Protein AF-0000000075738476 (afdb_homodimer)

Foldseek 3Di:
DLVLVLVVCLVQRLVPDDLVNSCVSVVHDSVVSCVVQNDSLSSLLVSLQVLLVVLVVCVVVVHDPVVNLVSVLSNLSNVVRCVVVPHPNCVSHPDRPVLVVVLVVLVVQDPDSVLQNVLSVVLVVLVSCCSVCVVVVCVVVVVVPPDPVRVVVVSVVVSVVSSHPPPPD/DLVLVLVVCLVQRLVPDDLVNSCVSVVHDSVVSCVVQNDSLSSLLVSLQVLLVVLVVCVVVVHDPVVNLVSVLSNLSNVVRCVVVPRPNCVSHDDRPVLVVVLVVLVVQDPDSVLQNVLSVVLVVLVSCCSVCVVVVCVVVVVVPPDPVVVVVVSVVVSVVSSHPPPPD

InterPro domains:
  IPR001647 DNA-binding HTH domain, TetR-type [PF00440] (2-47)
  IPR001647 DNA-binding HTH domain, TetR-type [PR00455] (1-14)
  IPR001647 DNA-binding HTH domain, TetR-type [PR00455] (22-45)
  IPR001647 DNA-binding HTH domain, TetR-type [PS50977] (1-55)
  IPR009057 Homedomain-like superfamily [SSF46689] (2-63)
  IPR023772 DNA-binding HTH domain, TetR-type, conserved site [PS01081] (13-44)
  IPR050109 HTH-type, TetR-like transcriptional regulator [PTHR30055] (2-164)

Secondary structure (DSSP, 8-state):
-HHHHHHHHHHH-STT--HHHHHHHHTS-HHHHHHHH-SHHHHHHHHHHHHHHHHHHHHHTT--HHHHHHHHHHHHHHHHHHHHTT--HHHH----HHHHHHHHHHHTT-S-HHHHHHHHHHHHHHHHHHHHHHHHHHHHHT-TTS-HHHHHHHHHHHHHHHHS--TT-/-HHHHHHHHHHH-STT--HHHHHHHHTS-HHHHHHHH-SHHHHHHHHHHHHHHHHHHHHHHT--HHHHHHHHHHHHHHHHHHHHTT--HHHH----HHHHHHHHHHHTT-S-HHHHHHHHHHHHHHHHHHHHHHHHHHHHHT-TTS-HHHHHHHHHHHHHHHHS--TT-

Solvent-accessible surface area (backbone atoms only — not comparable to full-atom values): 17713 Å² total; per-residue (Å²): 91,57,67,44,39,44,52,45,22,38,66,64,12,53,84,75,50,50,68,59,57,35,17,62,70,48,72,47,58,49,68,57,53,40,72,72,41,47,55,72,66,48,39,51,17,52,33,50,39,47,47,37,50,51,48,37,50,40,63,74,66,65,52,55,66,70,60,48,50,52,50,51,50,46,48,48,36,31,53,49,32,35,47,69,64,66,48,66,54,43,77,44,34,86,63,39,63,52,50,49,54,51,46,60,63,41,38,76,68,35,96,42,69,69,58,29,33,48,21,50,37,49,34,51,19,27,50,50,15,41,70,70,40,39,62,47,43,25,50,51,47,70,42,72,82,58,51,67,68,58,51,53,47,52,50,52,52,50,37,53,55,47,53,40,64,72,70,83,114,93,57,66,44,40,43,53,46,23,38,68,63,12,54,85,75,49,50,66,60,57,35,17,61,71,48,72,48,58,49,65,55,52,40,70,72,40,49,54,72,66,48,40,52,16,50,32,49,37,48,46,36,50,51,48,37,51,39,63,73,67,65,53,57,68,70,60,49,50,50,51,50,50,46,47,50,36,32,52,51,32,34,46,68,64,67,47,64,53,45,76,44,32,87,62,40,63,53,50,49,53,51,46,60,64,43,38,77,67,34,96,41,70,70,59,26,33,48,21,49,37,50,34,50,18,28,51,50,14,40,69,69,40,38,61,47,44,25,50,52,47,70,42,72,82,57,52,68,69,57,52,51,48,51,50,51,50,49,35,52,55,48,54,41,64,72,70,81,115

Nearest PDB structures (foldseek):
  3dew-assembly1_A-2  TM=5.325E-01  e=8.059E-04  Geobacter sulfurreducens
  4xk4-assembly2_D  TM=6.071E-01  e=5.630E-03  Escherichia coli K-12
  4x1e-assembly1_B  TM=5.718E-01  e=6.204E-03  Escherichia coli CFT073
  2dg8-assembly1_D  TM=5.736E-01  e=8.304E-03  Streptomyces coelicolor A3(2)
  3vpr-assembly2_C  TM=3.357E-01  e=1.754E-03  Thermus thermophilus HB8

Radius of gyration: 20.77 Å; Cα contacts (8 Å, |Δi|>4): 416; chains: 2; bounding box: 56×57×40 Å

Structure (mmCIF, N/CA/C/O backbone):
data_AF-0000000075738476-model_v1
#
loop_
_entity.id
_entity.type
_entity.pdbx_description
1 polymer 'Transcriptional regulator'
#
loop_
_atom_site.group_PDB
_atom_site.id
_atom_site.type_symbol
_atom_site.label_atom_id
_atom_site.label_alt_id
_atom_site.label_comp_id
_atom_site.label_asym_id
_atom_site.label_entity_id
_atom_site.label_seq_id
_atom_site.pdbx_PDB_ins_code
_atom_site.Cartn_x
_atom_site.Cartn_y
_atom_site.Cartn_z
_atom_site.occupancy
_atom_site.B_iso_or_equiv
_atom_site.auth_seq_id
_atom_site.auth_comp_id
_atom_site.auth_asym_id
_atom_site.auth_atom_id
_atom_site.pdbx_PDB_model_num
ATOM 1 N N . MET A 1 1 ? -13.359 -22.844 -4.164 1 90.62 1 MET A N 1
ATOM 2 C CA . MET A 1 1 ? -12.406 -22.484 -5.203 1 90.62 1 MET A CA 1
ATOM 3 C C . MET A 1 1 ? -11.922 -21.047 -5.02 1 90.62 1 MET A C 1
ATOM 5 O O . MET A 1 1 ? -10.727 -20.797 -4.902 1 90.62 1 MET A O 1
ATOM 9 N N . LEU A 1 2 ? -12.836 -20.125 -4.84 1 93.94 2 LEU A N 1
ATOM 10 C CA . LEU A 1 2 ? -12.461 -18.719 -4.73 1 93.94 2 LEU A CA 1
ATOM 11 C C . LEU A 1 2 ? -11.672 -18.469 -3.451 1 93.94 2 LEU A C 1
ATOM 13 O O . LEU A 1 2 ? -10.734 -17.656 -3.443 1 93.94 2 LEU A O 1
ATOM 17 N N . GLU A 1 3 ? -12.062 -19.188 -2.426 1 95.56 3 GLU A N 1
ATOM 18 C CA . GLU A 1 3 ? -11.328 -19.094 -1.166 1 95.56 3 GLU A CA 1
ATOM 19 C C . GLU A 1 3 ? -9.875 -19.516 -1.331 1 95.56 3 GLU A C 1
ATOM 21 O O . GLU A 1 3 ? -8.961 -18.844 -0.861 1 95.56 3 GLU A O 1
ATOM 26 N N . ALA A 1 4 ? -9.703 -20.609 -1.971 1 95.56 4 ALA A N 1
ATOM 27 C CA . ALA A 1 4 ? -8.359 -21.125 -2.227 1 95.56 4 ALA A CA 1
ATOM 28 C C . ALA A 1 4 ? -7.566 -20.172 -3.111 1 95.56 4 ALA A C 1
ATOM 30 O O . ALA A 1 4 ? -6.379 -19.953 -2.871 1 95.56 4 ALA A O 1
ATOM 31 N N . ALA A 1 5 ? -8.195 -19.688 -4.156 1 96.94 5 ALA A N 1
ATOM 32 C CA . ALA A 1 5 ? -7.551 -18.734 -5.047 1 96.94 5 ALA A CA 1
ATOM 33 C C . ALA A 1 5 ? -7.129 -17.469 -4.289 1 96.94 5 ALA A C 1
ATOM 35 O O . ALA A 1 5 ? -6.016 -16.969 -4.473 1 96.94 5 ALA A O 1
ATOM 36 N N . ALA A 1 6 ? -8.031 -16.984 -3.408 1 97.81 6 ALA A N 1
ATOM 37 C CA . ALA A 1 6 ? -7.746 -15.805 -2.611 1 97.81 6 ALA A CA 1
ATOM 38 C C . ALA A 1 6 ? -6.52 -16.016 -1.729 1 97.81 6 ALA A C 1
ATOM 40 O O . ALA A 1 6 ? -5.66 -15.141 -1.623 1 97.81 6 ALA A O 1
ATOM 41 N N . ASP A 1 7 ? -6.449 -17.156 -1.134 1 97.94 7 ASP A N 1
ATOM 42 C CA . ASP A 1 7 ? -5.316 -17.484 -0.272 1 97.94 7 ASP A CA 1
ATOM 43 C C . ASP A 1 7 ? -4.012 -17.5 -1.064 1 97.94 7 ASP A C 1
ATOM 45 O O . ASP A 1 7 ? -3.002 -16.953 -0.617 1 97.94 7 ASP A O 1
ATOM 49 N N . LEU A 1 8 ? -4.047 -18.094 -2.213 1 97.75 8 LEU A N 1
ATOM 50 C CA . LEU A 1 8 ? -2.855 -18.203 -3.049 1 97.75 8 LEU A CA 1
ATOM 51 C C . LEU A 1 8 ? -2.451 -16.828 -3.588 1 97.75 8 LEU A C 1
ATOM 53 O O . LEU A 1 8 ? -1.264 -16.5 -3.617 1 97.75 8 LEU A O 1
ATOM 57 N N . PHE A 1 9 ? -3.465 -16.047 -4.031 1 98.25 9 PHE A N 1
ATOM 58 C CA . PHE A 1 9 ? -3.182 -14.695 -4.508 1 98.25 9 PHE A CA 1
ATOM 59 C C . PHE A 1 9 ? -2.586 -13.844 -3.393 1 98.25 9 PHE A C 1
ATOM 61 O O . PHE A 1 9 ? -1.697 -13.023 -3.639 1 98.25 9 PHE A O 1
ATOM 68 N N . ALA A 1 10 ? -3.068 -14.008 -2.17 1 98.19 10 ALA A N 1
ATOM 69 C CA . ALA A 1 10 ? -2.543 -13.25 -1.037 1 98.19 10 ALA A CA 1
ATOM 70 C C . ALA A 1 10 ? -1.108 -13.664 -0.721 1 98.19 10 ALA A C 1
ATOM 72 O O . ALA A 1 10 ? -0.289 -12.836 -0.322 1 98.19 10 ALA A O 1
ATOM 73 N N . GLU A 1 11 ? -0.791 -14.883 -0.933 1 96.81 11 GLU A N 1
ATOM 74 C CA . GLU A 1 11 ? 0.511 -15.438 -0.571 1 96.81 11 GLU A CA 1
ATOM 75 C C . GLU A 1 11 ? 1.565 -15.102 -1.621 1 96.81 11 GLU A C 1
ATOM 77 O O . GLU A 1 11 ? 2.67 -14.672 -1.283 1 96.81 11 GLU A O 1
ATOM 82 N N . ARG A 1 12 ? 1.189 -15.234 -2.934 1 95.62 12 ARG A N 1
ATOM 83 C CA . ARG A 1 12 ? 2.27 -15.164 -3.912 1 95.62 12 ARG A CA 1
ATOM 84 C C . ARG A 1 12 ? 1.903 -14.234 -5.062 1 95.62 12 ARG A C 1
ATOM 86 O O . ARG A 1 12 ? 2.766 -13.852 -5.855 1 95.62 12 ARG A O 1
ATOM 93 N N . GLY A 1 13 ? 0.67 -13.812 -5.105 1 97.5 13 GLY A N 1
ATOM 94 C CA . GLY A 1 13 ? 0.226 -12.969 -6.203 1 97.5 13 GLY A CA 1
ATOM 95 C C . GLY A 1 13 ? -0.343 -13.758 -7.367 1 97.5 13 GLY A C 1
ATOM 96 O O . GLY A 1 13 ? -0.022 -14.938 -7.543 1 97.5 13 GLY A O 1
ATOM 97 N N . PRO A 1 14 ? -1.221 -13.164 -8.125 1 97.38 14 PRO A N 1
ATOM 98 C CA . PRO A 1 14 ? -1.821 -13.852 -9.273 1 97.38 14 PRO A CA 1
ATOM 99 C C . PRO A 1 14 ? -0.785 -14.297 -10.297 1 97.38 14 PRO A C 1
ATOM 101 O O . PRO A 1 14 ? -0.916 -15.375 -10.883 1 97.38 14 PRO A O 1
ATOM 104 N N . ALA A 1 15 ? 0.18 -13.469 -10.562 1 96.12 15 ALA A N 1
ATOM 105 C CA . ALA A 1 15 ? 1.172 -13.789 -11.586 1 96.12 15 ALA A CA 1
ATOM 106 C C . ALA A 1 15 ? 1.9 -15.086 -11.258 1 96.12 15 ALA A C 1
ATOM 108 O O . ALA A 1 15 ? 2.215 -15.875 -12.156 1 96.12 15 ALA A O 1
ATOM 109 N N . ALA A 1 16 ? 2.096 -15.375 -10.023 1 95.88 16 ALA A N 1
ATOM 110 C CA . ALA A 1 16 ? 2.875 -16.531 -9.594 1 95.88 16 ALA A CA 1
ATOM 111 C C . ALA A 1 16 ? 1.964 -17.703 -9.242 1 95.88 16 ALA A C 1
ATOM 113 O O . ALA A 1 16 ? 2.42 -18.719 -8.695 1 95.88 16 ALA A O 1
ATOM 114 N N . THR A 1 17 ? 0.682 -17.562 -9.422 1 96.12 17 THR A N 1
ATOM 115 C CA . THR A 1 17 ? -0.286 -18.609 -9.125 1 96.12 17 THR A CA 1
ATOM 116 C C . THR A 1 17 ? -0.897 -19.156 -10.406 1 96.12 17 THR A C 1
ATOM 118 O O . THR A 1 17 ? -1.426 -18.406 -11.227 1 96.12 17 THR A O 1
ATOM 121 N N . SER A 1 18 ? -0.827 -20.406 -10.609 1 93.94 18 SER A N 1
ATOM 122 C CA . SER A 1 18 ? -1.411 -21.016 -11.797 1 93.94 18 SER A CA 1
ATOM 123 C C . SER A 1 18 ? -2.809 -21.547 -11.516 1 93.94 18 SER A C 1
ATOM 125 O O . SER A 1 18 ? -3.176 -21.75 -10.352 1 93.94 18 SER A O 1
ATOM 127 N N . ILE A 1 19 ? -3.521 -21.766 -12.617 1 92.06 19 ILE A N 1
ATOM 128 C CA . ILE A 1 19 ? -4.824 -22.422 -12.5 1 92.06 19 ILE A CA 1
ATOM 129 C C . ILE A 1 19 ? -4.656 -23.812 -11.898 1 92.06 19 ILE A C 1
ATOM 131 O O . ILE A 1 19 ? -5.5 -24.266 -11.125 1 92.06 19 ILE A O 1
ATOM 135 N N . ARG A 1 20 ? -3.605 -24.469 -12.227 1 93.06 20 ARG A N 1
ATOM 136 C CA . ARG A 1 20 ? -3.297 -25.797 -11.68 1 93.06 20 ARG A CA 1
ATOM 137 C C . ARG A 1 20 ? -3.104 -25.719 -10.164 1 93.06 20 ARG A C 1
ATOM 139 O O . ARG A 1 20 ? -3.578 -26.594 -9.438 1 93.06 20 ARG A O 1
ATOM 146 N N . ASP A 1 21 ? -2.355 -24.719 -9.68 1 94.88 21 ASP A N 1
ATOM 147 C CA . ASP A 1 21 ? -2.16 -24.516 -8.242 1 94.88 21 ASP A CA 1
ATOM 148 C C . ASP A 1 21 ? -3.498 -24.422 -7.52 1 94.88 21 ASP A C 1
ATOM 150 O O . ASP A 1 21 ? -3.684 -25.016 -6.461 1 94.88 21 ASP A O 1
ATOM 154 N N . ILE A 1 22 ? -4.414 -23.609 -8.094 1 95 22 ILE A N 1
ATOM 155 C CA . ILE A 1 22 ? -5.711 -23.328 -7.48 1 95 22 ILE A CA 1
ATOM 156 C C . ILE A 1 22 ? -6.551 -24.609 -7.469 1 95 22 ILE A C 1
ATOM 158 O O . ILE A 1 22 ? -7.184 -24.938 -6.461 1 95 22 ILE A O 1
ATOM 162 N N . ALA A 1 23 ? -6.566 -25.328 -8.57 1 94.12 23 ALA A N 1
ATOM 163 C CA . ALA A 1 23 ? -7.293 -26.578 -8.672 1 94.12 23 ALA A CA 1
ATOM 164 C C . ALA A 1 23 ? -6.805 -27.578 -7.629 1 94.12 23 ALA A C 1
ATOM 166 O O . ALA A 1 23 ? -7.605 -28.219 -6.945 1 94.12 23 ALA A O 1
ATOM 167 N N . ALA A 1 24 ? -5.516 -27.719 -7.523 1 94.88 24 ALA A N 1
ATOM 168 C CA . ALA A 1 24 ? -4.906 -28.641 -6.566 1 94.88 24 ALA A CA 1
ATOM 169 C C . ALA A 1 24 ? -5.305 -28.281 -5.137 1 94.88 24 ALA A C 1
ATOM 171 O O . ALA A 1 24 ? -5.668 -29.156 -4.352 1 94.88 24 ALA A O 1
ATOM 172 N N . ARG A 1 25 ? -5.293 -27.047 -4.867 1 93.75 25 ARG A N 1
ATOM 173 C CA . ARG A 1 25 ? -5.621 -26.578 -3.523 1 93.75 25 ARG A CA 1
ATOM 174 C C . ARG A 1 25 ? -7.098 -26.781 -3.215 1 93.75 25 ARG A C 1
ATOM 176 O O . ARG A 1 25 ? -7.469 -27.047 -2.068 1 93.75 25 ARG A O 1
ATOM 183 N N . SER A 1 26 ? -7.91 -26.641 -4.215 1 92.62 26 SER A N 1
ATOM 184 C CA . SER A 1 26 ? -9.352 -26.734 -4.039 1 92.62 26 SER A CA 1
ATOM 185 C C . SER A 1 26 ? -9.852 -28.172 -4.199 1 92.62 26 SER A C 1
ATOM 187 O O . SER A 1 26 ? -11.039 -28.438 -4.031 1 92.62 26 SER A O 1
ATOM 189 N N . LYS A 1 27 ? -8.969 -29.016 -4.551 1 93.06 27 LYS A N 1
ATOM 190 C CA . LYS A 1 27 ? -9.297 -30.422 -4.773 1 93.06 27 LYS A CA 1
ATOM 191 C C . LYS A 1 27 ? -10.359 -30.578 -5.859 1 93.06 27 LYS A C 1
ATOM 193 O O . LYS A 1 27 ? -11.336 -31.297 -5.688 1 93.06 27 LYS A O 1
ATOM 198 N N . VAL A 1 28 ? -10.203 -29.828 -6.891 1 89.44 28 VAL A N 1
ATOM 199 C CA . VAL A 1 28 ? -11.039 -29.938 -8.078 1 89.44 28 VAL A CA 1
ATOM 200 C C . VAL A 1 28 ? -10.156 -30.094 -9.32 1 89.44 28 VAL A C 1
ATOM 202 O O . VAL A 1 28 ? -8.945 -29.891 -9.25 1 89.44 28 VAL A O 1
ATOM 205 N N . ASN A 1 29 ? -10.789 -30.484 -10.367 1 86.56 29 ASN A N 1
ATOM 206 C CA . ASN A 1 29 ? -10.039 -30.625 -11.609 1 86.56 29 ASN A CA 1
ATOM 207 C C . ASN A 1 29 ? -9.773 -29.266 -12.258 1 86.56 29 ASN A C 1
ATOM 209 O O . ASN A 1 29 ? -10.625 -28.375 -12.211 1 86.56 29 ASN A O 1
ATOM 213 N N . HIS A 1 30 ? -8.625 -29.172 -12.938 1 86.31 30 HIS A N 1
ATOM 214 C CA . HIS A 1 30 ? -8.188 -27.938 -13.594 1 86.31 30 HIS A CA 1
ATOM 215 C C . HIS A 1 30 ? -9.211 -27.453 -14.617 1 86.31 30 HIS A C 1
ATOM 217 O O . HIS A 1 30 ? -9.477 -26.266 -14.719 1 86.31 30 HIS A O 1
ATOM 223 N N . GLY A 1 31 ? -9.734 -28.344 -15.297 1 86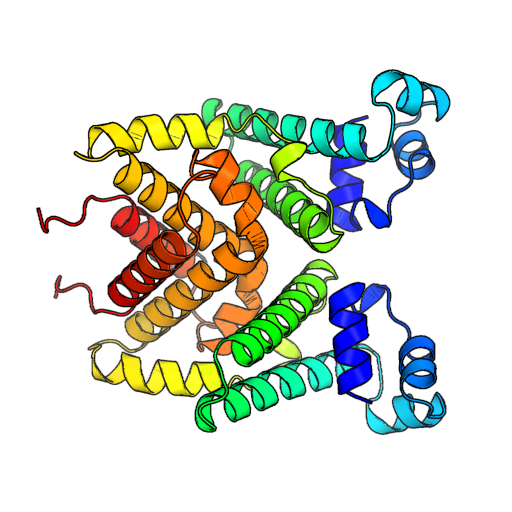.69 31 GLY A N 1
ATOM 224 C CA . GLY A 1 31 ? -10.711 -28.016 -16.312 1 86.69 31 GLY A CA 1
ATOM 225 C C . GLY A 1 31 ? -11.961 -27.359 -15.758 1 86.69 31 GLY A C 1
ATOM 226 O O . GLY A 1 31 ? -12.539 -26.469 -16.391 1 86.69 31 GLY A O 1
ATOM 227 N N . LEU A 1 32 ? -12.312 -27.688 -14.625 1 86.19 32 LEU A N 1
ATOM 228 C CA . LEU A 1 32 ? -13.477 -27.125 -13.961 1 86.19 32 LEU A CA 1
ATOM 229 C C . LEU A 1 32 ? -13.234 -25.656 -13.586 1 86.19 32 LEU A C 1
ATOM 231 O O . LEU A 1 32 ? -14.125 -24.828 -13.727 1 86.19 32 LEU A O 1
ATOM 235 N N . VAL A 1 33 ? -12.031 -25.391 -13.156 1 86.38 33 VAL A N 1
ATOM 236 C CA . VAL A 1 33 ? -11.688 -24.016 -12.789 1 86.38 33 VAL A CA 1
ATOM 237 C C . VAL A 1 33 ? -11.734 -23.125 -14.023 1 86.38 33 VAL A C 1
ATOM 239 O O . VAL A 1 33 ? -12.32 -22.047 -13.992 1 86.38 33 VAL A O 1
ATOM 242 N N . PHE A 1 34 ? -11.172 -23.656 -15.062 1 85.19 34 PHE A N 1
ATOM 243 C CA . PHE A 1 34 ? -11.148 -22.891 -16.312 1 85.19 34 PHE A CA 1
ATOM 244 C C . PHE A 1 34 ? -12.562 -22.672 -16.844 1 85.19 34 PHE A C 1
ATOM 246 O O . PHE A 1 34 ? -12.898 -21.578 -17.297 1 85.19 34 PHE A O 1
ATOM 253 N N . ARG A 1 35 ? -13.352 -23.688 -16.797 1 86.69 35 ARG A N 1
ATOM 254 C CA . ARG A 1 35 ? -14.719 -23.609 -17.297 1 86.69 35 ARG A CA 1
ATOM 255 C C . ARG A 1 35 ? -15.547 -22.609 -16.5 1 86.69 35 ARG A C 1
ATOM 257 O O . ARG A 1 35 ? -16.344 -21.859 -17.062 1 86.69 35 ARG A O 1
ATOM 264 N N . HIS A 1 36 ? -15.281 -22.531 -15.258 1 86.75 36 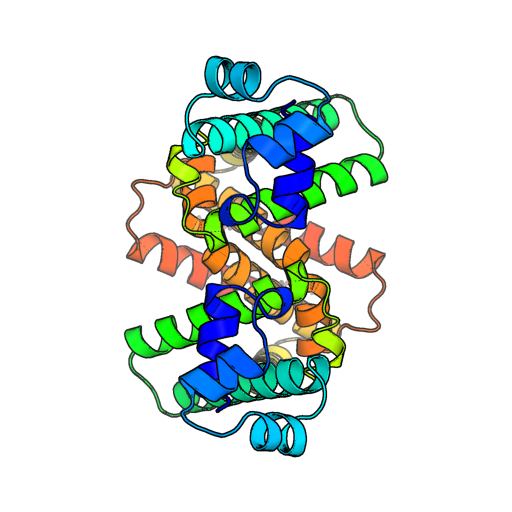HIS A N 1
ATOM 265 C CA . HIS A 1 36 ? -16.094 -21.719 -14.383 1 86.75 36 HIS A CA 1
ATOM 266 C C . HIS A 1 36 ? -15.648 -20.25 -14.406 1 86.75 36 HIS A C 1
ATOM 268 O O . HIS A 1 36 ? -16.484 -19.344 -14.391 1 86.75 36 HIS A O 1
ATOM 274 N N . PHE A 1 37 ? -14.344 -20 -14.453 1 87.31 37 PHE A N 1
ATOM 275 C CA . PHE A 1 37 ? -13.875 -18.641 -14.242 1 87.31 37 PHE A CA 1
ATOM 276 C C . PHE A 1 37 ? -13.172 -18.109 -15.484 1 87.31 37 PHE A C 1
ATOM 278 O O . PHE A 1 37 ? -12.961 -16.906 -15.617 1 87.31 37 PHE A O 1
ATOM 285 N N . GLY A 1 38 ? -12.859 -18.969 -16.375 1 85.12 38 GLY A N 1
ATOM 286 C CA . GLY A 1 38 ? -12.195 -18.531 -17.594 1 85.12 38 GLY A CA 1
ATOM 287 C C . GLY A 1 38 ? -10.711 -18.266 -17.406 1 85.12 38 GLY A C 1
ATOM 288 O O . GLY A 1 38 ? -10.039 -18.984 -16.656 1 85.12 38 GLY A O 1
ATOM 289 N N . ALA A 1 39 ? -10.266 -17.281 -18.125 1 86.88 39 ALA A N 1
ATOM 290 C CA . ALA A 1 39 ? -8.844 -16.953 -18.125 1 86.88 39 ALA A CA 1
ATOM 291 C C . ALA A 1 39 ? -8.422 -16.312 -16.797 1 86.88 39 ALA A C 1
ATOM 293 O O . ALA A 1 39 ? -9.273 -15.984 -15.969 1 86.88 39 ALA A O 1
ATOM 294 N N . LYS A 1 40 ? -7.168 -16.281 -16.625 1 91.62 40 LYS A N 1
ATOM 295 C CA . LYS A 1 40 ? -6.555 -15.797 -15.391 1 91.62 40 LYS A CA 1
ATOM 296 C C . LYS A 1 40 ? -7.121 -14.445 -14.977 1 91.62 40 LYS A C 1
ATOM 298 O O . LYS A 1 40 ? -7.43 -14.227 -13.805 1 91.62 40 LYS A O 1
ATOM 303 N N . GLU A 1 41 ? -7.348 -13.539 -15.844 1 93.44 41 GLU A N 1
ATOM 304 C CA . GLU A 1 41 ? -7.84 -12.203 -15.531 1 93.44 41 GLU A CA 1
ATOM 305 C C . GLU A 1 41 ? -9.258 -12.25 -14.969 1 93.44 41 GLU A C 1
ATOM 307 O O . GLU A 1 41 ? -9.586 -11.531 -14.023 1 93.44 41 GLU A O 1
ATOM 312 N N . GLN A 1 42 ? -10.062 -13.094 -15.523 1 93.56 42 GLN A N 1
ATOM 313 C CA . GLN A 1 42 ? -11.438 -13.242 -15.039 1 93.56 42 GLN A CA 1
ATOM 314 C C . GLN A 1 42 ? -11.461 -13.828 -13.633 1 93.56 42 GLN A C 1
ATOM 316 O O . G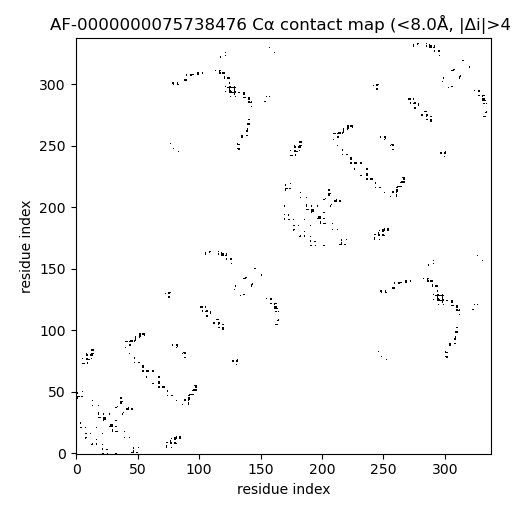LN A 1 42 ? -12.289 -13.438 -12.812 1 93.56 42 GLN A O 1
ATOM 321 N N . LEU A 1 43 ? -10.625 -14.781 -13.445 1 94.75 43 LEU A N 1
ATOM 322 C CA . LEU A 1 43 ? -10.523 -15.375 -12.117 1 94.75 43 LEU A CA 1
ATOM 323 C C . LEU A 1 43 ? -10.078 -14.344 -11.094 1 94.75 43 LEU A C 1
ATOM 325 O O . LEU A 1 43 ? -10.586 -14.312 -9.969 1 94.75 43 LEU A O 1
ATOM 329 N N . VAL A 1 44 ? -9.102 -13.508 -11.438 1 97 44 VAL A N 1
ATOM 330 C CA . VAL A 1 44 ? -8.641 -12.445 -10.547 1 97 44 VAL A CA 1
ATOM 331 C C . VAL A 1 44 ? -9.812 -11.531 -10.195 1 97 44 VAL A C 1
ATOM 333 O O . VAL A 1 44 ? -10.023 -11.211 -9.023 1 97 44 VAL A O 1
ATOM 336 N N . GLY A 1 45 ? -10.562 -11.125 -11.164 1 96.19 45 GLY A N 1
ATOM 337 C CA . GLY A 1 45 ? -11.742 -10.312 -10.922 1 96.19 45 GLY A CA 1
ATOM 338 C C . GLY A 1 45 ? -12.734 -10.969 -9.984 1 96.19 45 GLY A C 1
ATOM 339 O O . GLY A 1 45 ? -13.266 -10.32 -9.07 1 96.19 45 GLY A O 1
ATOM 340 N N . ALA A 1 46 ? -12.984 -12.25 -10.195 1 95.44 46 ALA A N 1
ATOM 341 C CA . ALA A 1 46 ? -13.914 -13 -9.352 1 95.44 46 ALA A CA 1
ATOM 342 C C . ALA A 1 46 ? -13.43 -13.047 -7.906 1 95.44 46 ALA A C 1
ATOM 344 O O . ALA A 1 46 ? -14.234 -12.938 -6.977 1 95.44 46 ALA A O 1
ATOM 345 N N . VAL A 1 47 ? -12.172 -13.258 -7.715 1 97.06 47 VAL A N 1
ATOM 346 C CA . VAL A 1 47 ? -11.594 -13.305 -6.371 1 97.06 47 VAL A CA 1
ATOM 347 C C . VAL A 1 47 ? -11.742 -11.945 -5.699 1 97.06 47 VAL A C 1
ATOM 349 O O . VAL A 1 47 ? -12.133 -11.859 -4.527 1 97.06 47 VAL A O 1
ATOM 352 N N . LEU A 1 48 ? -11.469 -10.883 -6.43 1 97.5 48 LEU A N 1
ATOM 353 C CA . LEU A 1 48 ? -11.609 -9.531 -5.887 1 97.5 48 LEU A CA 1
ATOM 354 C C . LEU A 1 48 ? -13.055 -9.266 -5.469 1 97.5 48 LEU A C 1
ATOM 356 O O . LEU A 1 48 ? -13.305 -8.758 -4.375 1 97.5 48 LEU A O 1
ATOM 360 N N . ASP A 1 49 ? -13.961 -9.609 -6.258 1 96 49 ASP A N 1
ATOM 361 C CA . ASP A 1 49 ? -15.383 -9.445 -5.953 1 96 49 ASP A CA 1
ATOM 362 C C . ASP A 1 49 ? -15.781 -10.266 -4.73 1 96 49 ASP A C 1
ATOM 364 O O . ASP A 1 49 ? -16.516 -9.789 -3.861 1 96 49 ASP A O 1
ATOM 368 N N . TYR A 1 50 ? -15.305 -11.461 -4.77 1 96.31 50 TYR A N 1
ATOM 369 C CA . TYR A 1 50 ? -15.578 -12.352 -3.648 1 96.31 50 TYR A CA 1
ATOM 370 C C . TYR A 1 50 ? -15.102 -11.742 -2.336 1 96.31 50 TYR A C 1
ATOM 372 O O . TYR A 1 50 ? -15.844 -11.719 -1.351 1 96.31 50 TYR A O 1
ATOM 380 N N . LEU A 1 51 ? -13.906 -11.258 -2.27 1 96.88 51 LEU A N 1
ATOM 381 C CA . LEU A 1 51 ? -13.32 -10.695 -1.057 1 96.88 51 LEU A CA 1
ATOM 382 C C . LEU A 1 51 ? -14.094 -9.461 -0.604 1 96.88 51 LEU A C 1
ATOM 384 O O . LEU A 1 51 ? -14.336 -9.281 0.59 1 96.88 51 LEU A O 1
ATOM 388 N N . GLY A 1 52 ? -14.445 -8.578 -1.544 1 95.25 52 GLY A N 1
ATOM 389 C CA . GLY A 1 52 ? -15.25 -7.414 -1.206 1 95.25 52 GLY A CA 1
ATOM 390 C C . GLY A 1 52 ? -16.594 -7.773 -0.587 1 95.25 52 GLY A C 1
ATOM 391 O O . GLY A 1 52 ? -16.984 -7.188 0.419 1 95.25 52 GLY A O 1
ATOM 392 N N . THR A 1 53 ? -17.219 -8.727 -1.146 1 95.19 53 THR A N 1
ATOM 393 C CA . THR A 1 53 ? -18.516 -9.18 -0.645 1 95.19 53 THR A CA 1
ATOM 394 C C . THR A 1 53 ? -18.359 -9.812 0.735 1 95.19 53 THR A C 1
ATOM 396 O O . THR A 1 53 ? -19.141 -9.523 1.643 1 95.19 53 THR A O 1
ATOM 399 N N . HIS A 1 54 ? -17.375 -10.641 0.812 1 95.25 54 HIS A N 1
ATOM 400 C CA . HIS A 1 54 ? -17.125 -11.328 2.076 1 95.25 54 HIS A CA 1
ATOM 401 C C . HIS A 1 54 ? -16.875 -10.328 3.201 1 95.25 54 HIS A C 1
ATOM 403 O O . HIS A 1 54 ? -17.422 -10.469 4.297 1 95.25 54 HIS A O 1
ATOM 409 N N . LEU A 1 55 ? -16.109 -9.352 2.947 1 95.25 55 LEU A N 1
ATOM 410 C CA . LEU A 1 55 ? -15.812 -8.328 3.949 1 95.25 55 LEU A CA 1
ATOM 411 C C . LEU A 1 55 ? -17.078 -7.574 4.332 1 95.25 55 LEU A C 1
ATOM 413 O O . LEU A 1 55 ? -17.312 -7.297 5.512 1 95.25 55 LEU A O 1
ATOM 417 N N . THR A 1 56 ? -17.891 -7.25 3.383 1 94.81 56 THR A N 1
ATOM 418 C CA . THR A 1 56 ? -19.156 -6.57 3.637 1 94.81 56 THR A CA 1
ATOM 419 C C . THR A 1 56 ? -20.031 -7.402 4.562 1 94.81 56 THR A C 1
ATOM 421 O O . THR A 1 56 ? -20.625 -6.871 5.512 1 94.81 56 THR A O 1
ATOM 424 N N . GLU A 1 57 ? -20.031 -8.641 4.312 1 95.75 57 GLU A N 1
ATOM 425 C CA . GLU A 1 57 ? -20.828 -9.547 5.129 1 95.75 57 GLU A CA 1
ATOM 426 C C . GLU A 1 57 ? -20.312 -9.594 6.562 1 95.75 57 GLU A C 1
ATOM 428 O O . GLU A 1 57 ? -21.109 -9.617 7.512 1 95.75 57 GLU A O 1
ATOM 433 N N . LEU A 1 58 ? -19.062 -9.641 6.695 1 96.06 58 LEU A N 1
ATOM 434 C CA . LEU A 1 58 ? -18.469 -9.664 8.031 1 96.06 58 LEU A CA 1
ATOM 435 C C . LEU A 1 58 ? -18.797 -8.383 8.789 1 96.06 58 LEU A C 1
ATOM 437 O O . LEU A 1 58 ? -19.109 -8.422 9.977 1 96.06 58 LEU A O 1
ATOM 441 N N . LEU A 1 59 ? -18.703 -7.27 8.094 1 93.06 59 LEU A N 1
ATOM 442 C CA . LEU A 1 59 ? -19 -5.977 8.703 1 93.06 59 LEU A CA 1
ATOM 443 C C . LEU A 1 59 ? -20.453 -5.898 9.156 1 93.06 59 LEU A C 1
ATOM 445 O O . LEU A 1 59 ? -20.734 -5.453 10.266 1 93.06 59 LEU A O 1
ATOM 449 N N . ARG A 1 60 ? -21.328 -6.395 8.406 1 93.5 60 ARG A N 1
ATOM 450 C CA . ARG A 1 60 ? -22.75 -6.355 8.695 1 93.5 60 ARG A CA 1
ATOM 451 C C . ARG A 1 60 ? -23.109 -7.312 9.828 1 93.5 60 ARG A C 1
ATOM 453 O O . ARG A 1 60 ? -24.031 -7.047 10.602 1 93.5 60 ARG A O 1
ATOM 460 N N . ALA A 1 61 ? -22.359 -8.352 9.93 1 95.44 61 ALA A N 1
ATOM 461 C CA . ALA A 1 61 ? -22.672 -9.398 10.898 1 95.44 61 ALA A CA 1
ATOM 462 C C . ALA A 1 61 ? -22.125 -9.047 12.281 1 95.44 61 ALA A C 1
ATOM 464 O O . ALA A 1 61 ? -22.391 -9.766 13.258 1 95.44 61 ALA A O 1
ATOM 465 N N . GLY A 1 62 ? -21.422 -7.988 12.398 1 92.75 62 GLY A N 1
ATOM 466 C CA . GLY A 1 62 ? -20.812 -7.656 13.68 1 92.75 62 GLY A CA 1
ATOM 467 C C . GLY A 1 62 ? -19.75 -8.641 14.102 1 92.75 62 GLY A C 1
ATOM 468 O O . GLY A 1 62 ? -19.656 -9 15.281 1 92.75 62 GLY A O 1
ATOM 469 N N . THR A 1 63 ? -19.016 -9.133 13.109 1 94 63 THR A N 1
ATOM 470 C CA . THR A 1 63 ? -17.938 -10.102 13.312 1 94 63 THR A CA 1
ATOM 471 C C . THR A 1 63 ? -16.906 -9.555 14.289 1 94 63 THR A C 1
ATOM 473 O O . THR A 1 63 ? -16.609 -8.359 14.289 1 94 63 THR A O 1
ATOM 476 N N . PRO A 1 64 ? -16.375 -10.422 15.109 1 95.19 64 PRO A N 1
ATOM 477 C CA . PRO A 1 64 ? -15.32 -10.016 16.047 1 95.19 64 PRO A CA 1
ATOM 478 C C . PRO A 1 64 ? -14.148 -9.32 15.352 1 95.19 64 PRO A C 1
ATOM 480 O O . PRO A 1 64 ? -13.805 -9.664 14.219 1 95.19 64 PRO A O 1
ATOM 483 N N . ALA A 1 65 ? -13.531 -8.477 16.094 1 92.44 65 ALA A N 1
ATOM 484 C CA . ALA A 1 65 ? -12.5 -7.582 15.555 1 92.44 65 ALA A CA 1
ATOM 485 C C . ALA A 1 65 ? -11.344 -8.375 14.953 1 92.44 65 ALA A C 1
ATOM 487 O O . ALA A 1 65 ? -10.844 -8.023 13.883 1 92.44 65 ALA A O 1
ATOM 488 N N . ASP A 1 66 ? -10.938 -9.422 15.578 1 93.44 66 ASP A N 1
ATOM 489 C CA . ASP A 1 66 ? -9.797 -10.203 15.109 1 93.44 66 ASP A CA 1
ATOM 490 C C . ASP A 1 66 ? -10.078 -10.82 13.742 1 93.44 66 ASP A C 1
ATOM 492 O O . ASP A 1 66 ? -9.195 -10.859 12.883 1 93.44 66 ASP A O 1
ATOM 496 N N . ASP A 1 67 ? -11.281 -11.312 13.57 1 95.38 67 ASP A N 1
ATOM 497 C CA . ASP A 1 67 ? -11.672 -11.914 12.297 1 95.38 67 ASP A CA 1
ATOM 498 C C . ASP A 1 67 ? -11.773 -10.859 11.195 1 95.38 67 ASP A C 1
ATOM 500 O O . ASP A 1 67 ? -11.398 -11.109 10.047 1 95.38 67 ASP A O 1
ATOM 504 N N . LEU A 1 68 ? -12.281 -9.758 11.594 1 95.56 68 LEU A N 1
ATOM 505 C CA . LEU A 1 68 ? -12.383 -8.656 10.641 1 95.56 68 LEU A CA 1
ATOM 506 C C . LEU A 1 68 ? -11 -8.203 10.188 1 95.56 68 LEU A C 1
ATOM 508 O O . LEU A 1 68 ? -10.789 -7.953 8.992 1 95.56 68 LEU A O 1
ATOM 512 N N . GLU A 1 69 ? -10.102 -8.172 11.141 1 94.88 69 GLU A N 1
ATOM 513 C CA . GLU A 1 69 ? -8.742 -7.758 10.82 1 94.88 69 GLU A CA 1
ATOM 514 C C . GLU A 1 69 ? -8.086 -8.734 9.852 1 94.88 69 GLU A C 1
ATOM 516 O O . GLU A 1 69 ? -7.363 -8.32 8.938 1 94.88 69 GLU A O 1
ATOM 521 N N . ARG A 1 70 ? -8.352 -9.961 10.008 1 95.88 70 ARG A N 1
ATOM 522 C CA . ARG A 1 70 ? -7.797 -10.977 9.109 1 95.88 70 ARG A CA 1
ATOM 523 C C . ARG A 1 70 ? -8.352 -10.82 7.699 1 95.88 70 ARG A C 1
ATOM 525 O O . ARG A 1 70 ? -7.617 -10.969 6.719 1 95.88 70 ARG A O 1
ATOM 532 N N . ALA A 1 71 ? -9.641 -10.578 7.645 1 96.88 71 ALA A N 1
ATOM 533 C CA . ALA A 1 71 ? -10.281 -10.391 6.348 1 96.88 71 ALA A CA 1
ATOM 534 C C . ALA A 1 71 ? -9.734 -9.148 5.641 1 96.88 71 ALA A C 1
ATOM 536 O O . ALA A 1 71 ? -9.469 -9.18 4.438 1 96.88 71 ALA A O 1
ATOM 537 N N . LEU A 1 72 ? -9.5 -8.102 6.395 1 96.5 72 LEU A N 1
ATOM 538 C CA . LEU A 1 72 ? -8.961 -6.859 5.852 1 96.5 72 LEU A CA 1
ATOM 539 C C . LEU A 1 72 ? -7.531 -7.059 5.359 1 96.5 72 LEU A C 1
ATOM 541 O O . LEU A 1 72 ? -7.16 -6.566 4.289 1 96.5 72 LEU A O 1
ATOM 545 N N . ASP A 1 73 ? -6.805 -7.785 6.113 1 96.94 73 ASP A N 1
ATOM 546 C CA . ASP A 1 73 ? -5.422 -8.07 5.738 1 96.94 73 ASP A CA 1
ATOM 547 C C . ASP A 1 73 ? -5.359 -8.852 4.43 1 96.94 73 ASP A C 1
ATOM 549 O O . ASP A 1 73 ? -4.578 -8.523 3.537 1 96.94 73 ASP A O 1
ATOM 553 N N . ARG A 1 74 ? -6.145 -9.875 4.316 1 97.56 74 ARG A N 1
ATOM 554 C CA . ARG A 1 74 ? -6.168 -10.695 3.111 1 97.56 74 ARG A CA 1
ATOM 555 C C . ARG A 1 74 ? -6.578 -9.875 1.894 1 97.56 74 ARG A C 1
ATOM 557 O O . ARG A 1 74 ? -5.969 -9.984 0.829 1 97.56 74 ARG A O 1
ATOM 564 N N . GLN A 1 75 ? -7.586 -9.148 2.082 1 97 75 GLN A N 1
ATOM 565 C CA . GLN A 1 75 ? -8.055 -8.32 0.978 1 97 75 GLN A CA 1
ATOM 566 C C . GLN A 1 75 ? -6.988 -7.328 0.537 1 97 75 GLN A C 1
ATOM 568 O O . GLN A 1 75 ? -6.734 -7.168 -0.66 1 97 75 GLN A O 1
ATOM 573 N N . MET A 1 76 ? -6.348 -6.703 1.487 1 97.69 76 MET A N 1
ATOM 574 C CA . MET A 1 76 ? -5.285 -5.754 1.168 1 97.69 76 MET A CA 1
ATOM 575 C C . MET A 1 76 ? -4.141 -6.441 0.429 1 97.69 76 MET A C 1
ATOM 577 O O . MET A 1 76 ? -3.637 -5.918 -0.566 1 97.69 76 MET A O 1
ATOM 581 N N . ARG A 1 77 ? -3.76 -7.59 0.881 1 98.5 77 ARG A N 1
ATOM 582 C CA . ARG A 1 77 ? -2.66 -8.32 0.253 1 98.5 77 ARG A CA 1
ATOM 583 C C . ARG A 1 77 ? -2.99 -8.664 -1.194 1 98.5 77 ARG A C 1
ATOM 585 O O . ARG A 1 77 ? -2.148 -8.516 -2.082 1 98.5 77 ARG A O 1
ATOM 592 N N . VAL A 1 78 ? -4.18 -9.102 -1.426 1 98.25 78 VAL A N 1
ATOM 593 C CA . VAL A 1 78 ? -4.582 -9.461 -2.779 1 98.25 78 VAL A CA 1
ATOM 594 C C . VAL A 1 78 ? -4.621 -8.219 -3.66 1 98.25 78 VAL A C 1
ATOM 596 O O . VAL A 1 78 ? -4.168 -8.242 -4.809 1 98.25 78 VAL A O 1
ATOM 599 N N . TRP A 1 79 ? -5.16 -7.086 -3.086 1 97.69 79 TRP A N 1
ATOM 600 C CA . TRP A 1 79 ? -5.156 -5.832 -3.83 1 97.69 79 TRP A CA 1
ATOM 601 C C . TRP A 1 79 ? -3.736 -5.414 -4.191 1 97.69 79 TRP A C 1
ATOM 603 O O . TRP A 1 79 ? -3.445 -5.125 -5.355 1 97.69 79 TRP A O 1
ATOM 613 N N . ALA A 1 80 ? -2.885 -5.48 -3.232 1 98.5 80 ALA A N 1
ATOM 614 C CA . ALA A 1 80 ? -1.504 -5.043 -3.422 1 98.5 80 ALA A CA 1
ATOM 615 C C . ALA A 1 80 ? -0.795 -5.898 -4.465 1 98.5 80 ALA A C 1
ATOM 617 O O . ALA A 1 80 ? -0.21 -5.371 -5.418 1 98.5 80 ALA A O 1
ATOM 618 N N . ARG A 1 81 ? -0.903 -7.176 -4.32 1 98.44 81 ARG A N 1
ATOM 619 C CA . ARG A 1 81 ? -0.193 -8.086 -5.215 1 98.44 81 ARG A CA 1
ATOM 620 C C . ARG A 1 81 ? -0.761 -8.023 -6.629 1 98.44 81 ARG A C 1
ATOM 622 O O . ARG A 1 81 ? -0.015 -8.102 -7.605 1 98.44 81 ARG A O 1
ATOM 629 N N . THR A 1 82 ? -2.059 -7.918 -6.754 1 98.19 82 THR A N 1
ATOM 630 C CA . THR A 1 82 ? -2.701 -7.793 -8.055 1 98.19 82 THR A CA 1
ATOM 631 C C . THR A 1 82 ? -2.184 -6.566 -8.797 1 98.19 82 THR A C 1
ATOM 633 O O . THR A 1 82 ? -1.815 -6.652 -9.969 1 98.19 82 THR A O 1
ATOM 636 N N . LEU A 1 83 ? -2.082 -5.457 -8.125 1 97.88 83 LEU A N 1
ATOM 637 C CA . LEU A 1 83 ? -1.639 -4.207 -8.734 1 97.88 83 LEU A CA 1
ATOM 638 C C . LEU A 1 83 ? -0.141 -4.242 -9.023 1 97.88 83 LEU A C 1
ATOM 640 O O . LEU A 1 83 ? 0.3 -3.814 -10.094 1 97.88 83 LEU A O 1
ATOM 644 N N . LEU A 1 84 ? 0.601 -4.793 -8.117 1 98 84 LEU A N 1
ATOM 645 C CA . LEU A 1 84 ? 2.043 -4.902 -8.312 1 98 84 LEU A CA 1
ATOM 646 C C . LEU A 1 84 ? 2.361 -5.824 -9.484 1 98 84 LEU A C 1
ATOM 648 O O . LEU A 1 84 ? 3.365 -5.633 -10.18 1 98 84 LEU A O 1
ATOM 652 N N . ASP A 1 85 ? 1.469 -6.801 -9.727 1 97.25 85 ASP A N 1
ATOM 653 C CA . ASP A 1 85 ? 1.651 -7.75 -10.82 1 97.25 85 ASP A CA 1
ATOM 654 C C . ASP A 1 85 ? 1.202 -7.148 -12.148 1 97.25 85 ASP A C 1
ATOM 656 O O . ASP A 1 85 ? 1.365 -7.77 -13.203 1 97.25 85 ASP A O 1
ATOM 660 N N . GLY A 1 86 ? 0.605 -6.008 -12.133 1 95.94 86 GLY A N 1
ATOM 661 C CA . GLY A 1 86 ? 0.297 -5.285 -13.359 1 95.94 86 GLY A CA 1
ATOM 662 C C . GLY A 1 86 ? -1.089 -5.59 -13.898 1 95.94 86 GLY A C 1
ATOM 663 O O . GLY A 1 86 ? -1.4 -5.266 -15.047 1 95.94 86 GLY A O 1
ATOM 664 N N . TYR A 1 87 ? -1.95 -6.258 -13.055 1 96.38 87 TYR A N 1
ATOM 665 C CA . TYR A 1 87 ? -3.322 -6.5 -13.484 1 96.38 87 TYR A CA 1
ATOM 666 C C . TYR A 1 87 ? -4.152 -5.223 -13.406 1 96.38 87 TYR A C 1
ATOM 668 O O . TYR A 1 87 ? -4 -4.43 -12.477 1 96.38 87 TYR A O 1
ATOM 676 N N . PRO A 1 88 ? -5 -5.008 -14.359 1 94.75 88 PRO A N 1
ATOM 677 C CA . PRO A 1 88 ? -5.93 -3.879 -14.273 1 94.75 88 PRO A CA 1
ATOM 678 C C . PRO A 1 88 ? -7.094 -4.145 -13.32 1 94.75 88 PRO A C 1
ATOM 680 O O . PRO A 1 88 ? -8.242 -4.254 -13.758 1 94.75 88 PRO A O 1
ATOM 683 N N . ALA A 1 89 ? -6.816 -4.227 -12.047 1 92.06 89 ALA A N 1
ATOM 684 C CA . ALA A 1 89 ? -7.766 -4.648 -11.016 1 92.06 89 ALA A CA 1
ATOM 685 C C . ALA A 1 89 ? -9.008 -3.758 -11.016 1 92.06 89 ALA A C 1
ATOM 687 O O . ALA A 1 89 ? -10.109 -4.227 -10.742 1 92.06 89 ALA A O 1
ATOM 688 N N . GLU A 1 90 ? -8.82 -2.488 -11.273 1 90.38 90 GLU A N 1
ATOM 689 C CA . GLU A 1 90 ? -9.922 -1.534 -11.297 1 90.38 90 GLU A CA 1
ATOM 690 C C . GLU A 1 90 ? -10.914 -1.865 -12.414 1 90.38 90 GLU A C 1
ATOM 692 O O . GLU A 1 90 ? -12.062 -1.438 -12.375 1 90.38 90 GLU A O 1
ATOM 697 N N . GLN A 1 91 ? -10.453 -2.588 -13.43 1 92.94 91 GLN A N 1
ATOM 698 C CA . GLN A 1 91 ? -11.328 -3.037 -14.508 1 92.94 91 GLN A CA 1
ATOM 699 C C . GLN A 1 91 ? -11.953 -4.387 -14.18 1 92.94 91 GLN A C 1
ATOM 701 O O . GLN A 1 91 ? -13.023 -4.727 -14.703 1 92.94 91 GLN A O 1
ATOM 706 N N . LEU A 1 92 ? -11.258 -5.098 -13.344 1 93.19 92 LEU A N 1
ATOM 707 C CA . LEU A 1 92 ? -11.68 -6.461 -13.039 1 93.19 92 LEU A CA 1
ATOM 708 C C . LEU A 1 92 ? -12.695 -6.477 -11.906 1 93.19 92 LEU A C 1
ATOM 710 O O . LEU A 1 92 ? -13.617 -7.305 -11.898 1 93.19 92 LEU A O 1
ATOM 714 N N . GLN A 1 93 ? -12.562 -5.625 -10.953 1 91.5 93 GLN A N 1
ATOM 715 C CA . GLN A 1 93 ? -13.539 -5.449 -9.875 1 91.5 93 GLN A CA 1
ATOM 716 C C . GLN A 1 93 ? -14.297 -4.137 -10.031 1 91.5 93 GLN A C 1
ATOM 718 O O . GLN A 1 93 ? -13.711 -3.057 -9.984 1 91.5 93 GLN A O 1
ATOM 723 N N . THR A 1 94 ? -15.602 -4.25 -10.055 1 84.44 94 THR A N 1
ATOM 724 C CA . THR A 1 94 ? -16.375 -3.041 -10.289 1 84.44 94 THR A CA 1
ATOM 725 C C . THR A 1 94 ? -17.375 -2.809 -9.148 1 84.44 94 THR A C 1
ATOM 727 O O . THR A 1 94 ? -18.094 -1.806 -9.133 1 84.44 94 THR A O 1
ATOM 730 N N . ARG A 1 95 ? -17.359 -3.76 -8.297 1 89.75 95 ARG A N 1
ATOM 731 C CA . ARG A 1 95 ? -18.266 -3.602 -7.156 1 89.75 95 ARG A CA 1
ATOM 732 C C . ARG A 1 95 ? -17.484 -3.492 -5.852 1 89.75 95 ARG A C 1
ATOM 734 O O . ARG A 1 95 ? -16.594 -4.301 -5.586 1 89.75 95 ARG A O 1
ATOM 741 N N . PHE A 1 96 ? -17.812 -2.5 -5.141 1 94.12 96 PHE A N 1
ATOM 742 C CA . PHE A 1 96 ? -17.188 -2.205 -3.859 1 94.12 96 PHE A CA 1
ATOM 743 C C . PHE A 1 96 ? -18.234 -1.89 -2.801 1 94.12 96 PHE A C 1
ATOM 745 O O . PHE A 1 96 ? -18.297 -0.766 -2.297 1 94.12 96 PHE A O 1
ATOM 752 N N . PRO A 1 97 ? -18.953 -2.934 -2.379 1 93.69 97 PRO A N 1
ATOM 753 C CA . PRO A 1 97 ? -20.125 -2.672 -1.536 1 93.69 97 PRO A CA 1
ATOM 754 C C . PRO A 1 97 ? -19.766 -1.97 -0.228 1 93.69 97 PRO A C 1
ATOM 756 O O . PRO A 1 97 ? -20.5 -1.087 0.225 1 93.69 97 PRO A O 1
ATOM 759 N N . ASN A 1 98 ? -18.734 -2.322 0.369 1 92.81 98 ASN A N 1
ATOM 760 C CA . ASN A 1 98 ? -18.375 -1.705 1.641 1 92.81 98 ASN A CA 1
ATOM 761 C C . ASN A 1 98 ? -17.984 -0.241 1.462 1 92.81 98 ASN A C 1
ATOM 763 O O . ASN A 1 98 ? -18.266 0.592 2.322 1 92.81 98 ASN A O 1
ATOM 767 N N . VAL A 1 99 ? -17.344 0.076 0.374 1 96.12 99 VAL A N 1
ATOM 768 C CA . VAL A 1 99 ? -16.969 1.453 0.077 1 96.12 99 VAL A CA 1
ATOM 769 C C . VAL A 1 99 ? -18.219 2.275 -0.244 1 96.12 99 VAL A C 1
ATOM 771 O O . VAL A 1 99 ? -18.344 3.42 0.196 1 96.12 99 VAL A O 1
ATOM 774 N N . ALA A 1 100 ? -19.125 1.668 -0.992 1 95.38 100 ALA A N 1
ATOM 775 C CA . ALA A 1 100 ? -20.375 2.33 -1.33 1 95.38 100 ALA A CA 1
ATOM 776 C C . ALA A 1 100 ? -21.156 2.691 -0.072 1 95.38 100 ALA A C 1
ATOM 778 O O . ALA A 1 100 ? -21.734 3.783 0.021 1 95.38 100 ALA A O 1
ATOM 779 N N . GLU A 1 101 ? -21.172 1.752 0.799 1 94 101 GLU A N 1
ATOM 780 C CA . GLU A 1 101 ? -21.875 1.999 2.055 1 94 101 GLU A CA 1
ATOM 781 C C . GLU A 1 101 ? -21.234 3.15 2.828 1 94 101 GLU A C 1
ATOM 783 O O . GLU A 1 101 ? -21.938 4.02 3.348 1 94 101 GLU A O 1
ATOM 788 N N . LEU A 1 102 ? -19.953 3.156 2.936 1 94 102 LEU A N 1
ATOM 789 C CA . LEU A 1 102 ? -19.234 4.223 3.617 1 94 102 LEU A CA 1
ATOM 790 C C . LEU A 1 102 ? -19.469 5.566 2.93 1 94 102 LEU A C 1
ATOM 792 O O . LEU A 1 102 ? -19.688 6.578 3.596 1 94 102 LEU A O 1
ATOM 796 N N . LEU A 1 103 ? -19.422 5.598 1.634 1 96.12 103 LEU A N 1
ATOM 797 C CA . LEU A 1 103 ? -19.656 6.812 0.862 1 96.12 103 LEU A CA 1
ATOM 798 C C . LEU A 1 103 ? -21.047 7.371 1.144 1 96.12 103 LEU A C 1
ATOM 800 O O . LEU A 1 103 ? -21.219 8.586 1.275 1 96.12 103 LEU A O 1
ATOM 804 N N . GLY A 1 104 ? -22.047 6.461 1.18 1 95.44 104 GLY A N 1
ATOM 805 C CA . GLY A 1 104 ? -23.391 6.891 1.501 1 95.44 104 GLY A CA 1
ATOM 806 C C . GLY A 1 104 ? -23.5 7.605 2.836 1 95.44 104 GLY A C 1
ATOM 807 O O . GLY A 1 104 ? -24.203 8.602 2.963 1 95.44 104 GLY A O 1
ATOM 808 N N . GLN A 1 105 ? -22.719 7.156 3.793 1 94.12 105 GLN A N 1
ATOM 809 C CA . GLN A 1 105 ? -22.719 7.734 5.133 1 94.12 105 GLN A CA 1
ATOM 810 C C . GLN A 1 105 ? -22.016 9.086 5.152 1 94.12 105 GLN A C 1
ATOM 812 O O . GLN A 1 105 ? -22.453 10.008 5.844 1 94.12 105 GLN A O 1
ATOM 817 N N . VAL A 1 106 ? -20.984 9.273 4.418 1 96.12 106 VAL A N 1
ATOM 818 C CA . VAL A 1 106 ? -20.141 10.453 4.461 1 96.12 106 VAL A CA 1
ATOM 819 C C . VAL A 1 106 ? -20.75 11.57 3.611 1 96.12 106 VAL A C 1
ATOM 821 O O . VAL A 1 106 ? -20.672 12.742 3.963 1 96.12 106 VAL A O 1
ATOM 824 N N . ARG A 1 107 ? -21.391 11.188 2.529 1 94.5 107 ARG A N 1
ATOM 82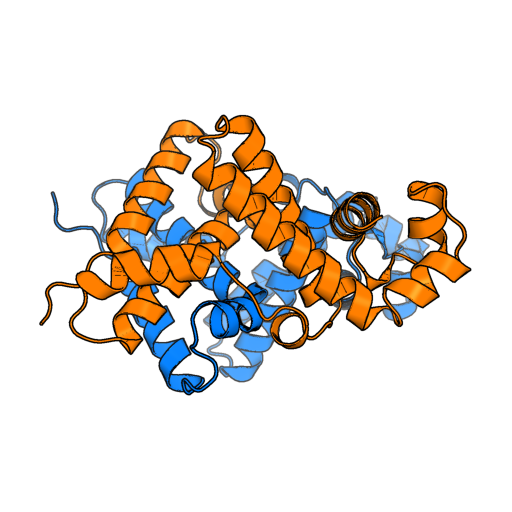5 C CA . ARG A 1 107 ? -21.953 12.141 1.58 1 94.5 107 ARG A CA 1
ATOM 826 C C . ARG A 1 107 ? -23.016 13.008 2.244 1 94.5 107 ARG A C 1
ATOM 828 O O . ARG A 1 107 ? -23.188 14.172 1.87 1 94.5 107 ARG A O 1
ATOM 835 N N . VAL A 1 108 ? -23.703 12.477 3.254 1 92.94 108 VAL A N 1
ATOM 836 C CA . VAL A 1 108 ? -24.797 13.188 3.898 1 92.94 108 VAL A CA 1
ATOM 837 C C . VAL A 1 108 ? -24.266 14.406 4.641 1 92.94 108 VAL A C 1
ATOM 839 O O . VAL A 1 108 ? -24.984 15.375 4.867 1 92.94 108 VAL A O 1
ATOM 842 N N . HIS A 1 109 ? -22.984 14.367 4.914 1 90.94 109 HIS A N 1
ATOM 843 C CA . HIS A 1 109 ? -22.391 15.422 5.73 1 90.94 109 HIS A CA 1
ATOM 844 C C . HIS A 1 109 ? -21.594 16.391 4.875 1 90.94 109 HIS A C 1
ATOM 846 O O . HIS A 1 109 ? -20.938 17.297 5.398 1 90.94 109 HIS A O 1
ATOM 852 N N . HIS A 1 110 ? -21.609 16.141 3.559 1 93.19 110 HIS A N 1
ATOM 853 C CA . HIS A 1 110 ? -20.828 16.984 2.66 1 93.19 110 HIS A CA 1
ATOM 854 C C . HIS A 1 110 ? -21.719 17.703 1.664 1 93.19 110 HIS A C 1
ATOM 856 O O . HIS A 1 110 ? -22.719 17.156 1.194 1 93.19 110 HIS A O 1
ATOM 862 N N . GLY A 1 111 ? -21.422 18.922 1.41 1 88.75 111 GLY A N 1
ATOM 863 C CA . GLY A 1 111 ? -22.172 19.703 0.448 1 88.75 111 GLY A CA 1
ATOM 864 C C . GLY A 1 111 ? -21.812 19.391 -0.992 1 88.75 111 GLY A C 1
ATOM 865 O O . GLY A 1 111 ? -22.531 19.797 -1.915 1 88.75 111 GLY A O 1
ATOM 866 N N . ASP A 1 112 ? -20.672 18.797 -1.2 1 93.12 112 ASP A N 1
ATOM 867 C CA . ASP A 1 112 ? -20.172 18.484 -2.533 1 93.12 112 ASP A CA 1
ATOM 868 C C . ASP A 1 112 ? -19.797 17.016 -2.66 1 93.12 112 ASP A C 1
ATOM 870 O O . ASP A 1 112 ? -19.078 16.469 -1.813 1 93.12 112 ASP A O 1
ATOM 874 N N . ASP A 1 113 ? -20.328 16.391 -3.725 1 95.31 113 ASP A N 1
ATOM 875 C CA . ASP A 1 113 ? -20.141 14.961 -3.926 1 95.31 113 ASP A CA 1
ATOM 876 C C . ASP A 1 113 ? -18.672 14.617 -4.133 1 95.31 113 ASP A C 1
ATOM 878 O O . ASP A 1 113 ? -18.188 13.625 -3.588 1 95.31 113 ASP A O 1
ATOM 882 N N . THR A 1 114 ? -17.984 15.391 -4.945 1 96.31 114 THR A N 1
ATOM 883 C CA . THR A 1 114 ? -16.578 15.125 -5.227 1 96.31 114 THR A CA 1
ATOM 884 C C . THR A 1 114 ? -15.75 15.211 -3.947 1 96.31 114 THR A C 1
ATOM 886 O O . THR A 1 114 ? -14.867 14.375 -3.723 1 96.31 114 THR A O 1
ATOM 889 N N . THR A 1 115 ? -16.094 16.156 -3.068 1 95.38 115 THR A N 1
ATOM 890 C CA . THR A 1 115 ? -15.367 16.297 -1.81 1 95.38 115 THR A CA 1
ATOM 891 C C . THR A 1 115 ? -15.609 15.102 -0.902 1 95.38 115 THR A C 1
ATOM 893 O O . THR A 1 115 ? -14.688 14.617 -0.236 1 95.38 115 THR A O 1
ATOM 896 N N . ALA A 1 116 ? -16.828 14.656 -0.893 1 97.12 116 ALA A N 1
ATOM 897 C CA . ALA A 1 116 ? -17.156 13.477 -0.1 1 97.12 116 ALA A CA 1
ATOM 898 C C . ALA A 1 116 ? -16.375 12.258 -0.597 1 97.12 116 ALA A C 1
ATOM 900 O O . ALA A 1 116 ? -15.836 11.484 0.201 1 97.12 116 ALA A O 1
ATOM 901 N N . ARG A 1 117 ? -16.375 12.047 -1.909 1 98.19 117 ARG A N 1
ATOM 902 C CA . ARG A 1 117 ? -15.664 10.922 -2.514 1 98.19 117 ARG A CA 1
ATOM 903 C C . ARG A 1 117 ? -14.172 10.992 -2.217 1 98.19 117 ARG A C 1
ATOM 905 O O . ARG A 1 117 ? -13.555 9.977 -1.886 1 98.19 117 ARG A O 1
ATOM 912 N N . LEU A 1 118 ? -13.609 12.18 -2.271 1 98.06 118 LEU A N 1
ATOM 913 C CA . LEU A 1 118 ? -12.195 12.367 -1.987 1 98.06 118 LEU A CA 1
ATOM 914 C C . LEU A 1 118 ? -11.891 12.086 -0.519 1 98.06 118 LEU A C 1
ATOM 916 O O . LEU A 1 118 ? -10.859 11.492 -0.195 1 98.06 118 LEU A O 1
ATOM 920 N N . ALA A 1 119 ? -12.766 12.523 0.315 1 97.81 119 ALA A N 1
ATOM 921 C CA . ALA A 1 119 ? -12.578 12.273 1.742 1 97.81 119 ALA A CA 1
ATOM 922 C C . ALA A 1 119 ? -12.562 10.773 2.039 1 97.81 119 ALA A C 1
ATOM 924 O O . ALA A 1 119 ? -11.688 10.289 2.762 1 97.81 119 ALA A O 1
ATOM 925 N N . VAL A 1 120 ? -13.477 10.039 1.485 1 98.31 120 VAL A N 1
ATOM 926 C CA . VAL A 1 120 ? -13.555 8.602 1.683 1 98.31 120 VAL A CA 1
ATOM 927 C C . VAL A 1 120 ? -12.32 7.93 1.086 1 98.31 120 VAL A C 1
ATOM 929 O O . VAL A 1 120 ? -11.711 7.066 1.719 1 98.31 120 VAL A O 1
ATOM 932 N N . ALA A 1 121 ? -11.93 8.328 -0.099 1 98.69 121 ALA A N 1
ATOM 933 C CA . ALA A 1 121 ? -10.75 7.766 -0.751 1 98.69 121 ALA A CA 1
ATOM 934 C C . ALA A 1 121 ? -9.492 8.016 0.075 1 98.69 121 ALA A C 1
ATOM 936 O O . ALA A 1 121 ? -8.656 7.121 0.243 1 98.69 121 ALA A O 1
ATOM 937 N N . ASN A 1 122 ? -9.383 9.25 0.586 1 98.75 122 ASN A N 1
ATOM 938 C CA . ASN A 1 122 ? -8.25 9.578 1.438 1 98.75 122 ASN A CA 1
ATOM 939 C C . ASN A 1 122 ? -8.234 8.734 2.709 1 98.75 122 ASN A C 1
ATOM 941 O O . ASN A 1 122 ? -7.176 8.273 3.141 1 98.75 122 ASN A O 1
ATOM 945 N N . ALA A 1 123 ? -9.359 8.539 3.287 1 98.38 123 ALA A N 1
ATOM 946 C CA . ALA A 1 123 ? -9.469 7.727 4.496 1 98.38 123 ALA A CA 1
ATOM 947 C C . ALA A 1 123 ? -9.031 6.289 4.227 1 98.38 123 ALA A C 1
ATOM 949 O O . ALA A 1 123 ? -8.258 5.715 4.996 1 98.38 123 ALA A O 1
ATOM 950 N N . ILE A 1 124 ? -9.492 5.719 3.141 1 98.31 124 ILE A N 1
ATOM 951 C CA . ILE A 1 124 ? -9.156 4.348 2.783 1 98.31 124 ILE A CA 1
ATOM 952 C C . ILE A 1 124 ? -7.672 4.262 2.428 1 98.31 124 ILE A C 1
ATOM 954 O O . ILE A 1 124 ? -6.984 3.32 2.832 1 98.31 124 ILE A O 1
ATOM 958 N N . ALA A 1 125 ? -7.148 5.254 1.679 1 98.75 125 ALA A N 1
ATOM 959 C CA . ALA A 1 125 ? -5.73 5.281 1.33 1 98.75 125 ALA A CA 1
ATOM 960 C C . ALA A 1 125 ? -4.855 5.273 2.582 1 98.75 125 ALA A C 1
ATOM 962 O O . ALA A 1 125 ? -3.869 4.535 2.654 1 98.75 125 ALA A O 1
ATOM 963 N N . LEU A 1 126 ? -5.203 6.078 3.518 1 98.81 126 LEU A N 1
ATOM 964 C CA . LEU A 1 126 ? -4.465 6.133 4.773 1 98.81 126 LEU A CA 1
ATOM 965 C C . LEU A 1 126 ? -4.465 4.777 5.469 1 98.81 126 LEU A C 1
ATOM 967 O O . LEU A 1 126 ? -3.414 4.289 5.895 1 98.81 126 LEU A O 1
ATOM 971 N N . ARG A 1 127 ? -5.605 4.16 5.559 1 98.06 127 ARG A N 1
ATOM 972 C CA . ARG A 1 127 ? -5.738 2.867 6.223 1 98.06 127 ARG A CA 1
ATOM 973 C C . ARG A 1 127 ? -4.93 1.795 5.5 1 98.06 127 ARG A C 1
ATOM 975 O O . ARG A 1 127 ? -4.238 0.996 6.137 1 98.06 127 ARG A O 1
ATOM 982 N N . LEU A 1 128 ? -5.039 1.805 4.188 1 98.19 128 LEU A N 1
ATOM 983 C CA . LEU A 1 128 ? -4.289 0.829 3.402 1 98.19 128 LEU A CA 1
ATOM 984 C C . LEU A 1 128 ? -2.789 1.059 3.537 1 98.19 128 LEU A C 1
ATOM 986 O O . LEU A 1 128 ? -2.016 0.102 3.619 1 98.19 128 LEU A O 1
ATOM 990 N N . GLY A 1 129 ? -2.338 2.338 3.52 1 98.69 129 GLY A N 1
ATOM 991 C CA . GLY A 1 129 ? -0.939 2.664 3.744 1 98.69 129 GLY A CA 1
ATOM 992 C C . GLY A 1 129 ? -0.409 2.137 5.062 1 98.69 129 GLY A C 1
ATOM 993 O O . GLY A 1 129 ? 0.655 1.516 5.109 1 98.69 129 GLY A O 1
ATOM 994 N N . TRP A 1 130 ? -1.163 2.334 6.09 1 98.44 130 TRP A N 1
ATOM 995 C CA . TRP A 1 130 ? -0.749 1.837 7.398 1 98.44 130 TRP A CA 1
ATOM 996 C C . TRP A 1 130 ? -0.762 0.312 7.43 1 98.44 130 TRP A C 1
ATOM 998 O O . TRP A 1 130 ? 0.132 -0.31 8.008 1 98.44 130 TRP A O 1
ATOM 1008 N N . ARG A 1 131 ? -1.76 -0.282 6.895 1 97.31 131 ARG A N 1
ATOM 1009 C CA . ARG A 1 131 ? -1.865 -1.736 6.945 1 97.31 131 ARG A CA 1
ATOM 1010 C C . ARG A 1 131 ? -0.677 -2.398 6.258 1 97.31 131 ARG A C 1
ATOM 1012 O O . ARG A 1 131 ? -0.105 -3.357 6.777 1 97.31 131 ARG A O 1
ATOM 1019 N N . LEU A 1 132 ? -0.312 -1.896 5.156 1 98.12 132 LEU A N 1
ATOM 1020 C CA . LEU A 1 132 ? 0.762 -2.539 4.402 1 98.12 132 LEU A CA 1
ATOM 1021 C C . LEU A 1 132 ? 2.127 -2.092 4.918 1 98.12 132 LEU A C 1
ATOM 1023 O O . LEU A 1 132 ? 3.039 -2.91 5.059 1 98.12 132 LEU A O 1
ATOM 1027 N N . PHE A 1 133 ? 2.336 -0.867 5.262 1 97.94 133 PHE A N 1
ATOM 1028 C CA . PHE A 1 133 ? 3.678 -0.329 5.457 1 97.94 133 PHE A CA 1
ATOM 1029 C C . PHE A 1 133 ? 3.934 -0.037 6.93 1 97.94 133 PHE A C 1
ATOM 1031 O O . PHE A 1 133 ? 4.895 0.657 7.273 1 97.94 133 PHE A O 1
ATOM 1038 N N . GLU A 1 134 ? 3.16 -0.521 7.832 1 97.81 134 GLU A N 1
ATOM 1039 C CA . GLU A 1 134 ? 3.229 -0.162 9.242 1 97.81 134 GLU A CA 1
ATOM 1040 C C . GLU A 1 134 ? 4.629 -0.384 9.805 1 97.81 134 GLU A C 1
ATOM 1042 O O . GLU A 1 134 ? 5.195 0.504 10.445 1 97.81 134 GLU A O 1
ATOM 1047 N N . PRO A 1 135 ? 5.277 -1.521 9.578 1 96.5 135 PRO A N 1
ATOM 1048 C CA . PRO A 1 135 ? 6.602 -1.703 10.172 1 96.5 135 PRO A CA 1
ATOM 1049 C C . PRO A 1 135 ? 7.605 -0.647 9.711 1 96.5 135 PRO A C 1
ATOM 1051 O O . PRO A 1 135 ? 8.383 -0.135 10.523 1 96.5 135 PRO A O 1
ATOM 1054 N N . MET A 1 136 ? 7.551 -0.336 8.422 1 97.06 136 MET A N 1
ATOM 1055 C CA . MET A 1 136 ? 8.477 0.661 7.891 1 97.06 136 MET A CA 1
ATOM 1056 C C . MET A 1 136 ? 8.133 2.055 8.406 1 97.06 136 MET A C 1
ATOM 1058 O O . MET A 1 136 ? 9.023 2.84 8.727 1 97.06 136 MET A O 1
ATOM 1062 N N . LEU A 1 137 ? 6.855 2.377 8.484 1 97.81 137 LEU A N 1
ATOM 1063 C CA . LEU A 1 137 ? 6.41 3.682 8.961 1 97.81 137 LEU A CA 1
ATOM 1064 C C . LEU A 1 137 ? 6.812 3.895 10.414 1 97.81 137 LEU A C 1
ATOM 1066 O O . LEU A 1 137 ? 7.312 4.965 10.773 1 97.81 137 LEU A O 1
ATOM 1070 N N . ARG A 1 138 ? 6.594 2.873 11.266 1 97.62 138 ARG A N 1
ATOM 1071 C CA . ARG A 1 138 ? 6.984 2.973 12.664 1 97.62 138 ARG A CA 1
ATOM 1072 C C . ARG A 1 138 ? 8.484 3.203 12.805 1 97.62 138 ARG A C 1
ATOM 1074 O O . ARG A 1 138 ? 8.914 4.094 13.539 1 97.62 138 ARG A O 1
ATOM 1081 N N . SER A 1 139 ? 9.219 2.449 12.07 1 96.75 139 SER A N 1
ATOM 1082 C CA . SER A 1 139 ? 10.672 2.559 12.141 1 96.75 139 SER A CA 1
ATOM 1083 C C . SER A 1 139 ? 11.148 3.91 11.617 1 96.75 139 SER A C 1
ATOM 1085 O O . SER A 1 139 ? 11.961 4.578 12.266 1 96.75 139 SER A O 1
ATOM 1087 N N . ALA A 1 140 ? 10.648 4.332 10.477 1 96.69 140 ALA A N 1
ATOM 1088 C CA . ALA A 1 140 ? 11.086 5.555 9.812 1 96.69 140 ALA A CA 1
ATOM 1089 C C . ALA A 1 140 ? 10.766 6.785 10.664 1 96.69 140 ALA A C 1
ATOM 1091 O O . ALA A 1 140 ? 11.484 7.785 10.609 1 96.69 140 ALA A O 1
ATOM 1092 N N . THR A 1 141 ? 9.727 6.711 11.445 1 97.5 141 THR A N 1
ATOM 1093 C CA . THR A 1 141 ? 9.289 7.902 12.164 1 97.5 141 THR A CA 1
ATOM 1094 C C . THR A 1 141 ? 9.586 7.777 13.656 1 97.5 141 THR A C 1
ATOM 1096 O O . THR A 1 141 ? 9.211 8.641 14.445 1 97.5 141 THR A O 1
ATOM 1099 N N . GLY A 1 142 ? 10.188 6.695 14.07 1 96.25 142 GLY A N 1
ATOM 1100 C CA . GLY A 1 142 ? 10.562 6.512 15.461 1 96.25 142 GLY A CA 1
ATOM 1101 C C . GLY A 1 142 ? 9.383 6.191 16.359 1 96.25 142 GLY A C 1
ATOM 1102 O O . GLY A 1 142 ? 9.305 6.684 17.484 1 96.25 142 GLY A O 1
ATOM 1103 N N . LEU A 1 143 ? 8.445 5.414 15.852 1 97.44 143 LEU A N 1
ATOM 1104 C CA . LEU A 1 143 ? 7.254 5.059 16.609 1 97.44 143 LEU A CA 1
ATOM 1105 C C . LEU A 1 143 ? 7.293 3.59 17.031 1 97.44 143 LEU A C 1
ATOM 1107 O O . LEU A 1 143 ? 6.254 2.99 17.297 1 97.44 143 LEU A O 1
ATOM 1111 N N . ASP A 1 144 ? 8.453 2.986 17.094 1 95.62 144 ASP A N 1
ATOM 1112 C CA . ASP A 1 144 ? 8.625 1.562 17.359 1 95.62 144 ASP A CA 1
ATOM 1113 C C . ASP A 1 144 ? 8.078 1.191 18.734 1 95.62 144 ASP A C 1
ATOM 1115 O O . ASP A 1 144 ? 7.527 0.102 18.922 1 95.62 144 ASP A O 1
ATOM 1119 N N . GLU A 1 145 ? 8.164 2.1 19.609 1 95.94 145 GLU A N 1
ATOM 1120 C CA . GLU A 1 145 ? 7.809 1.778 20.984 1 95.94 145 GLU A CA 1
ATOM 1121 C C . GLU A 1 145 ? 6.363 2.164 21.281 1 95.94 145 GLU A C 1
ATOM 1123 O O . GLU A 1 145 ? 5.867 1.925 22.391 1 95.94 145 GLU A O 1
ATOM 1128 N N . LEU A 1 146 ? 5.707 2.867 20.359 1 97.69 146 LEU A N 1
ATOM 1129 C CA . LEU A 1 146 ? 4.312 3.232 20.562 1 97.69 146 LEU A CA 1
ATOM 1130 C C . LEU A 1 146 ? 3.428 1.989 20.625 1 97.69 146 LEU A C 1
ATOM 1132 O O . LEU A 1 146 ? 3.539 1.103 19.781 1 97.69 146 LEU A O 1
ATOM 1136 N N . ALA A 1 147 ? 2.553 1.91 21.672 1 98.12 147 ALA A N 1
ATOM 1137 C CA . ALA A 1 147 ? 1.654 0.769 21.828 1 98.12 147 ALA A CA 1
ATOM 1138 C C . ALA A 1 147 ? 0.738 0.627 20.609 1 98.12 147 ALA A C 1
ATOM 1140 O O . ALA A 1 147 ? 0.273 1.626 20.047 1 98.12 147 ALA A O 1
ATOM 1141 N N . ASP A 1 148 ? 0.496 -0.615 20.25 1 97 148 ASP A N 1
ATOM 1142 C CA . ASP A 1 148 ? -0.36 -0.888 19.109 1 97 148 ASP A CA 1
ATOM 1143 C C . ASP A 1 148 ? -1.725 -0.221 19.266 1 97 148 ASP A C 1
ATOM 1145 O O . ASP A 1 148 ? -2.271 0.323 18.297 1 97 148 ASP A O 1
ATOM 1149 N N . ALA A 1 149 ? -2.256 -0.296 20.422 1 96.94 149 ALA A N 1
ATOM 1150 C CA . ALA A 1 149 ? -3.572 0.279 20.688 1 96.94 149 ALA A CA 1
ATOM 1151 C C . ALA A 1 149 ? -3.562 1.79 20.469 1 96.94 149 ALA A C 1
ATOM 1153 O O . ALA A 1 149 ? -4.52 2.354 19.922 1 96.94 149 ALA A O 1
ATOM 1154 N N . ASP A 1 150 ? -2.488 2.443 20.875 1 97.62 150 ASP A N 1
ATOM 1155 C CA . ASP A 1 150 ? -2.365 3.889 20.719 1 97.62 150 ASP A CA 1
ATOM 1156 C C . ASP A 1 150 ? -2.248 4.266 19.234 1 97.62 150 ASP A C 1
ATOM 1158 O O . ASP A 1 150 ? -2.842 5.254 18.797 1 97.62 150 ASP A O 1
ATOM 1162 N N . LEU A 1 151 ? -1.489 3.539 18.516 1 98.12 151 LEU A N 1
ATOM 1163 C CA . LEU A 1 151 ? -1.362 3.785 17.078 1 98.12 151 LEU A CA 1
ATOM 1164 C C . LEU A 1 151 ? -2.707 3.621 16.375 1 98.12 151 LEU A C 1
ATOM 1166 O O . LEU A 1 151 ? -3.107 4.477 15.586 1 98.12 151 LEU A O 1
ATOM 1170 N N . ARG A 1 152 ? -3.387 2.514 16.719 1 96.75 152 ARG A N 1
ATOM 1171 C CA . ARG A 1 152 ? -4.691 2.264 16.125 1 96.75 152 ARG A CA 1
ATOM 1172 C C . ARG A 1 152 ? -5.656 3.41 16.406 1 96.75 152 ARG A C 1
ATOM 1174 O O . ARG A 1 152 ? -6.402 3.836 15.523 1 96.75 152 ARG A O 1
ATOM 1181 N N . GLN A 1 153 ? -5.621 3.84 17.594 1 97.19 153 GLN A N 1
ATOM 1182 C CA . GLN A 1 153 ? -6.484 4.953 17.953 1 97.19 153 GLN A CA 1
ATOM 1183 C C . GLN A 1 153 ? -6.113 6.219 17.188 1 97.19 153 GLN A C 1
ATOM 1185 O O . GLN A 1 153 ? -6.992 6.941 16.719 1 97.19 153 GLN A O 1
ATOM 1190 N N . ALA A 1 154 ? -4.832 6.516 17.062 1 97.12 154 ALA A N 1
ATOM 1191 C CA . ALA A 1 154 ? -4.371 7.699 16.344 1 97.12 154 ALA A CA 1
ATOM 1192 C C . ALA A 1 154 ? -4.801 7.656 14.875 1 97.12 154 ALA A C 1
ATOM 1194 O O . ALA A 1 154 ? -5.223 8.672 14.32 1 97.12 154 ALA A O 1
ATOM 1195 N N . VAL A 1 155 ? -4.684 6.52 14.32 1 98 155 VAL A N 1
ATOM 1196 C CA . VAL A 1 155 ? -5.078 6.355 12.922 1 98 155 VAL A CA 1
ATOM 1197 C C . VAL A 1 155 ? -6.59 6.527 12.789 1 98 155 VAL A C 1
ATOM 1199 O O . VAL A 1 155 ? -7.066 7.211 11.883 1 98 155 VAL A O 1
ATOM 1202 N N . THR A 1 156 ? -7.309 5.887 13.703 1 97.19 156 THR A N 1
ATOM 1203 C CA . THR A 1 156 ? -8.758 6.016 13.711 1 97.19 156 THR A CA 1
ATOM 1204 C C . THR A 1 156 ? -9.172 7.48 13.836 1 97.19 156 THR A C 1
ATOM 1206 O O . THR A 1 156 ? -10.07 7.945 13.125 1 97.19 156 THR A O 1
ATOM 1209 N N . ASP A 1 157 ? -8.57 8.188 14.703 1 96.69 157 ASP A N 1
ATOM 1210 C CA . ASP A 1 157 ? -8.859 9.609 14.891 1 96.69 157 ASP A CA 1
ATOM 1211 C C . ASP A 1 157 ? -8.578 10.406 13.617 1 96.69 157 ASP A C 1
ATOM 1213 O O . ASP A 1 157 ? -9.344 11.297 13.258 1 96.69 157 ASP A O 1
ATOM 1217 N N . GLU A 1 158 ? -7.465 10.102 13 1 97.25 158 GLU A N 1
ATOM 1218 C CA . GLU A 1 158 ? -7.109 10.82 11.773 1 97.25 158 GLU A CA 1
ATOM 1219 C C . GLU A 1 158 ? -8.102 10.523 10.656 1 97.25 158 GLU A C 1
ATOM 1221 O O . GLU A 1 158 ? -8.461 11.422 9.883 1 97.25 158 GLU A O 1
ATOM 1226 N N . VAL A 1 159 ? -8.531 9.305 10.57 1 97.62 159 VAL A N 1
ATOM 1227 C CA . VAL A 1 159 ? -9.539 8.922 9.586 1 97.62 159 VAL A CA 1
ATOM 1228 C C . VAL A 1 159 ? -10.828 9.703 9.828 1 97.62 159 VAL A C 1
ATOM 1230 O O . VAL A 1 159 ? -11.43 10.219 8.883 1 97.62 159 VAL A O 1
ATOM 1233 N N . ALA A 1 160 ? -11.203 9.773 11.047 1 96.25 160 ALA A N 1
ATOM 1234 C CA . ALA A 1 160 ? -12.398 10.539 11.398 1 96.25 160 ALA A CA 1
ATOM 1235 C C . ALA A 1 160 ? -12.258 12 10.992 1 96.25 160 ALA A C 1
ATOM 1237 O O . ALA A 1 160 ? -13.195 12.602 10.469 1 96.25 160 ALA A O 1
ATOM 1238 N N . ARG A 1 161 ? -11.156 12.531 11.203 1 95.12 161 ARG A N 1
ATOM 1239 C CA . ARG A 1 161 ? -10.891 13.914 10.828 1 95.12 161 ARG A CA 1
ATOM 1240 C C . ARG A 1 161 ? -10.977 14.109 9.32 1 95.12 161 ARG A C 1
ATOM 1242 O O . ARG A 1 161 ? -11.523 15.109 8.844 1 95.12 161 ARG A O 1
ATOM 1249 N N . ILE A 1 162 ? -10.453 13.195 8.57 1 96.44 162 ILE A N 1
ATOM 1250 C CA . ILE A 1 162 ? 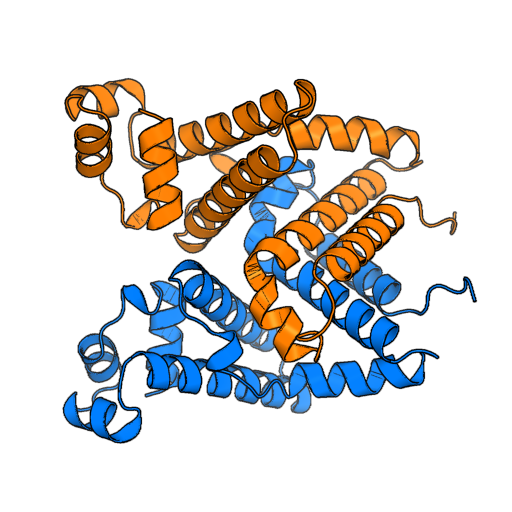-10.414 13.266 7.113 1 96.44 162 ILE A CA 1
ATOM 1251 C C . ILE A 1 162 ? -11.844 13.242 6.562 1 96.44 162 ILE A C 1
ATOM 1253 O O . ILE A 1 162 ? -12.164 13.984 5.633 1 96.44 162 ILE A O 1
ATOM 1257 N N . ILE A 1 163 ? -12.641 12.391 7.145 1 96 163 ILE A N 1
ATOM 1258 C CA . ILE A 1 163 ? -13.984 12.188 6.625 1 96 163 ILE A CA 1
ATOM 1259 C C . ILE A 1 163 ? -14.867 13.383 6.984 1 96 163 ILE A C 1
ATOM 1261 O O . ILE A 1 163 ? -15.891 13.625 6.34 1 96 163 ILE A O 1
ATOM 1265 N N . GLU A 1 164 ? -14.492 14.117 8.008 1 90.81 164 GLU A N 1
ATOM 1266 C CA . GLU A 1 164 ? -15.258 15.289 8.43 1 90.81 164 GLU A CA 1
ATOM 1267 C C . GLU A 1 164 ? -15.07 16.453 7.465 1 90.81 164 GLU A C 1
ATOM 1269 O O . GLU A 1 164 ? -13.961 16.703 6.992 1 90.81 164 GLU A O 1
ATOM 1274 N N . PRO A 1 165 ? -16.141 17.062 7.062 1 81.19 165 PRO A N 1
ATOM 1275 C CA . PRO A 1 165 ? -16.016 18.219 6.168 1 81.19 165 PRO A CA 1
ATOM 1276 C C . PRO A 1 165 ? -15.156 19.328 6.758 1 81.19 165 PRO A C 1
ATOM 1278 O O . PRO A 1 165 ? -15.141 19.531 7.977 1 81.19 165 PRO A O 1
ATOM 1281 N N . SER A 1 166 ? -14.125 19.656 6.012 1 65.69 166 SER A N 1
ATOM 1282 C CA . SER A 1 166 ? -13.336 20.797 6.469 1 65.69 166 SER A CA 1
ATOM 1283 C C . SER A 1 166 ? -14.203 22.047 6.605 1 65.69 166 SER A C 1
ATOM 1285 O O . SER A 1 166 ? -15.086 22.281 5.781 1 65.69 166 SER A O 1
ATOM 1287 N N . GLY A 1 167 ? -14.656 22.391 7.754 1 54.75 167 GLY A N 1
ATOM 1288 C CA . GLY A 1 167 ? -15.414 23.609 7.977 1 54.75 167 GLY A CA 1
ATOM 1289 C C . GLY A 1 167 ? -15.094 24.703 6.98 1 54.75 167 GLY A C 1
ATOM 1290 O O . GLY A 1 167 ? -15.562 25.844 7.117 1 54.75 167 GLY A O 1
ATOM 1291 N N . ARG A 1 168 ? -14.117 24.812 6.238 1 46.84 168 ARG A N 1
ATOM 1292 C CA . ARG A 1 168 ? -13.875 26.062 5.527 1 46.84 168 ARG A CA 1
ATOM 1293 C C . ARG A 1 168 ? -15 26.359 4.543 1 46.84 168 ARG A C 1
ATOM 1295 O O . ARG A 1 168 ? -14.859 27.203 3.66 1 46.84 168 ARG A O 1
ATOM 1302 N N . GLY A 1 169 ? -16.125 25.688 4.504 1 35.09 169 GLY A N 1
ATOM 1303 C CA . GLY A 1 169 ? -17.109 26.547 3.855 1 35.09 169 GLY A CA 1
ATOM 1304 C C . GLY A 1 169 ? -17.422 27.797 4.648 1 35.09 169 GLY A C 1
ATOM 1305 O O . GLY A 1 169 ? -17.188 27.859 5.859 1 35.09 169 GLY A O 1
ATOM 1306 N N . MET B 1 1 ? 25.5 -2.568 -9.047 1 90.31 1 MET B N 1
ATOM 1307 C CA . MET B 1 1 ? 24.922 -3.766 -8.453 1 90.31 1 MET B CA 1
ATOM 1308 C C . MET B 1 1 ? 23.625 -3.428 -7.715 1 90.31 1 MET B C 1
ATOM 1310 O O . MET B 1 1 ? 22.578 -3.996 -8.008 1 90.31 1 MET B O 1
ATOM 1314 N N . LEU B 1 2 ? 23.641 -2.414 -6.875 1 93.69 2 LEU B N 1
ATOM 1315 C CA . LEU B 1 2 ? 22.469 -2.074 -6.078 1 93.69 2 LEU B CA 1
ATOM 1316 C C . LEU B 1 2 ? 21.344 -1.574 -6.969 1 93.69 2 LEU B C 1
ATOM 1318 O O . LEU B 1 2 ? 20.172 -1.865 -6.711 1 93.69 2 LEU B O 1
ATOM 1322 N N . GLU B 1 3 ? 21.734 -0.873 -7.996 1 95.44 3 GLU B N 1
ATOM 1323 C CA . GLU B 1 3 ? 20.75 -0.396 -8.953 1 95.44 3 GLU B CA 1
ATOM 1324 C C . GLU B 1 3 ? 20.031 -1.561 -9.625 1 95.44 3 GLU B C 1
ATOM 1326 O O . GLU B 1 3 ? 18.797 -1.555 -9.742 1 95.44 3 GLU B O 1
ATOM 1331 N N . ALA B 1 4 ? 20.781 -2.488 -10.039 1 95.44 4 ALA B N 1
ATOM 1332 C CA . ALA B 1 4 ? 20.234 -3.678 -10.68 1 95.44 4 ALA B CA 1
ATOM 1333 C C . ALA B 1 4 ? 19.344 -4.457 -9.711 1 95.44 4 ALA B C 1
ATOM 1335 O O . ALA B 1 4 ? 18.266 -4.938 -10.078 1 95.44 4 ALA B O 1
ATOM 1336 N N . ALA B 1 5 ? 19.828 -4.641 -8.508 1 96.81 5 ALA B N 1
ATOM 1337 C CA . ALA B 1 5 ? 19.047 -5.332 -7.48 1 96.81 5 ALA B CA 1
ATOM 1338 C C . ALA B 1 5 ? 17.734 -4.617 -7.211 1 96.81 5 ALA B C 1
ATOM 1340 O O . ALA B 1 5 ? 16.688 -5.254 -7.105 1 96.81 5 ALA B O 1
ATOM 1341 N N . ALA B 1 6 ? 17.797 -3.273 -7.141 1 97.75 6 ALA B N 1
ATOM 1342 C CA . ALA B 1 6 ? 16.609 -2.473 -6.898 1 97.75 6 ALA B CA 1
ATOM 1343 C C . ALA B 1 6 ? 15.57 -2.682 -8.008 1 97.75 6 ALA B C 1
ATOM 1345 O O . ALA B 1 6 ? 14.375 -2.828 -7.73 1 97.75 6 ALA B O 1
ATOM 1346 N N . ASP B 1 7 ? 16.031 -2.699 -9.195 1 97.88 7 ASP B N 1
ATOM 1347 C CA . ASP B 1 7 ? 15.148 -2.904 -10.336 1 97.88 7 ASP B CA 1
ATOM 1348 C C . ASP B 1 7 ? 14.469 -4.27 -10.266 1 97.88 7 ASP B C 1
ATOM 1350 O O . ASP B 1 7 ? 13.258 -4.383 -10.484 1 97.88 7 ASP B O 1
ATOM 1354 N N . LEU B 1 8 ? 15.234 -5.266 -9.961 1 97.69 8 LEU B N 1
ATOM 1355 C CA . LEU B 1 8 ? 14.711 -6.625 -9.891 1 97.69 8 LEU B CA 1
ATOM 1356 C C . LEU B 1 8 ? 13.742 -6.773 -8.719 1 97.69 8 LEU B C 1
ATOM 1358 O O . LEU B 1 8 ? 12.695 -7.414 -8.844 1 97.69 8 LEU B O 1
ATOM 1362 N N . PHE B 1 9 ? 14.133 -6.199 -7.551 1 98.19 9 PHE B N 1
ATOM 1363 C CA . PHE B 1 9 ? 13.242 -6.234 -6.391 1 98.19 9 PHE B CA 1
ATOM 1364 C C . PHE B 1 9 ? 11.938 -5.512 -6.688 1 98.19 9 PHE B C 1
ATOM 1366 O O . PHE B 1 9 ? 10.867 -5.941 -6.238 1 98.19 9 PHE B O 1
ATOM 1373 N N . ALA B 1 10 ? 12 -4.41 -7.418 1 98.19 10 ALA B N 1
ATOM 1374 C CA . ALA B 1 10 ? 10.797 -3.666 -7.773 1 98.19 10 ALA B CA 1
ATOM 1375 C C . ALA B 1 10 ? 9.914 -4.469 -8.727 1 98.19 10 ALA B C 1
ATOM 1377 O O . ALA B 1 10 ? 8.688 -4.402 -8.656 1 98.19 10 ALA B O 1
ATOM 1378 N N . GLU B 1 11 ? 10.508 -5.238 -9.562 1 96.75 11 GLU B N 1
ATOM 1379 C CA . GLU B 1 11 ? 9.797 -5.977 -10.602 1 96.75 11 GLU B CA 1
ATOM 1380 C C . GLU B 1 11 ? 9.164 -7.246 -10.039 1 96.75 11 GLU B C 1
ATOM 1382 O O . GLU B 1 11 ? 7.992 -7.531 -10.305 1 96.75 11 GLU B O 1
ATOM 1387 N N . ARG B 1 12 ? 9.93 -7.988 -9.18 1 95.62 12 ARG B N 1
ATOM 1388 C CA . ARG B 1 12 ? 9.422 -9.32 -8.859 1 95.62 12 ARG B CA 1
ATOM 1389 C C . ARG B 1 12 ? 9.484 -9.586 -7.359 1 95.62 12 ARG B C 1
ATOM 1391 O O . ARG B 1 12 ? 8.883 -10.539 -6.863 1 95.62 12 ARG B O 1
ATOM 1398 N N . GLY B 1 13 ? 10.133 -8.719 -6.648 1 97.44 13 GLY B N 1
ATOM 1399 C CA . GLY B 1 13 ? 10.289 -8.922 -5.215 1 97.44 13 GLY B CA 1
ATOM 1400 C C . GLY B 1 13 ? 11.555 -9.68 -4.852 1 97.44 13 GLY B C 1
ATOM 1401 O O . GLY B 1 13 ? 12.102 -10.414 -5.676 1 97.44 13 GLY B O 1
ATOM 1402 N N . PRO B 1 14 ? 12.062 -9.477 -3.664 1 97.31 14 PRO B N 1
ATOM 1403 C CA . PRO B 1 14 ? 13.281 -10.164 -3.23 1 97.31 14 PRO B CA 1
ATOM 1404 C C . PRO B 1 14 ? 13.133 -11.688 -3.238 1 97.31 14 PRO B C 1
ATOM 1406 O O . PRO B 1 14 ? 14.078 -12.398 -3.588 1 97.31 14 PRO B O 1
ATOM 1409 N N . ALA B 1 15 ? 12 -12.172 -2.803 1 96.06 15 ALA B N 1
ATOM 1410 C CA . ALA B 1 15 ? 11.805 -13.617 -2.707 1 96.06 15 ALA B CA 1
ATOM 1411 C C . ALA B 1 15 ? 11.977 -14.281 -4.07 1 96.06 15 ALA B C 1
ATOM 1413 O O . ALA B 1 15 ? 12.523 -15.383 -4.16 1 96.06 15 ALA B O 1
ATOM 1414 N N . ALA B 1 16 ? 11.633 -13.625 -5.117 1 95.88 16 ALA B N 1
ATOM 1415 C CA . ALA B 1 16 ? 11.656 -14.203 -6.457 1 95.88 16 ALA B CA 1
ATOM 1416 C C . ALA B 1 16 ? 12.922 -13.805 -7.207 1 95.88 16 ALA B C 1
ATOM 1418 O O . ALA B 1 16 ? 13.039 -14.047 -8.414 1 95.88 16 ALA B O 1
ATOM 1419 N N . THR B 1 17 ? 13.812 -13.094 -6.578 1 96.12 17 THR B N 1
ATOM 1420 C CA . THR B 1 17 ? 15.062 -12.656 -7.184 1 96.12 17 THR B CA 1
ATOM 1421 C C . THR B 1 17 ? 16.25 -13.383 -6.559 1 96.12 17 THR B C 1
ATOM 1423 O O . THR B 1 17 ? 16.422 -13.375 -5.34 1 96.12 17 THR B O 1
ATOM 1426 N N . SER B 1 18 ? 17.031 -14 -7.336 1 93.69 18 SER B N 1
ATOM 1427 C CA . SER B 1 18 ? 18.203 -14.695 -6.824 1 93.69 18 SER B CA 1
ATOM 1428 C C . SER B 1 18 ? 19.453 -13.82 -6.93 1 93.69 18 SER B C 1
ATOM 1430 O O . SER B 1 18 ? 19.469 -12.852 -7.684 1 93.69 18 SER B O 1
ATOM 1432 N N . ILE B 1 19 ? 20.438 -14.234 -6.152 1 91.75 19 ILE B N 1
ATOM 1433 C CA . ILE B 1 19 ? 21.734 -13.578 -6.254 1 91.75 19 ILE B CA 1
ATOM 1434 C C . ILE B 1 19 ? 22.297 -13.742 -7.668 1 91.75 19 ILE B C 1
ATOM 1436 O O . ILE B 1 19 ? 22.938 -12.836 -8.203 1 91.75 19 ILE B O 1
ATOM 1440 N N . ARG B 1 20 ? 22.062 -14.844 -8.266 1 92.75 20 ARG B N 1
ATOM 1441 C CA . ARG B 1 20 ? 22.484 -15.109 -9.641 1 92.75 20 ARG B CA 1
ATOM 1442 C C . ARG B 1 20 ? 21.812 -14.141 -10.609 1 92.75 20 ARG B C 1
ATOM 1444 O O . ARG B 1 20 ? 22.469 -13.633 -11.531 1 92.75 20 ARG B O 1
ATOM 1451 N N . ASP B 1 21 ? 20.5 -13.906 -10.461 1 94.69 21 ASP B N 1
ATOM 1452 C CA . ASP B 1 21 ? 19.781 -12.945 -11.289 1 94.69 21 ASP B CA 1
ATOM 1453 C C . ASP B 1 21 ? 20.438 -11.57 -11.234 1 94.69 21 ASP B C 1
ATOM 1455 O O . ASP B 1 21 ? 20.609 -10.922 -12.266 1 94.69 21 ASP B O 1
ATOM 1459 N N . ILE B 1 22 ? 20.781 -11.125 -10.008 1 94.81 22 ILE B N 1
ATOM 1460 C CA . ILE B 1 22 ? 21.344 -9.797 -9.789 1 94.81 22 ILE B CA 1
ATOM 1461 C C . ILE B 1 22 ? 22.734 -9.719 -10.414 1 94.81 22 ILE B C 1
ATOM 1463 O O . ILE B 1 22 ? 23.078 -8.734 -11.07 1 94.81 22 ILE B O 1
ATOM 1467 N N . ALA B 1 23 ? 23.547 -10.734 -10.211 1 93.88 23 ALA B N 1
ATOM 1468 C CA . ALA B 1 23 ? 24.875 -10.797 -10.797 1 93.88 23 ALA B CA 1
ATOM 1469 C C . ALA B 1 23 ? 24.812 -10.719 -12.32 1 93.88 23 ALA B C 1
ATOM 1471 O O . ALA B 1 23 ? 25.578 -9.961 -12.938 1 93.88 23 ALA B O 1
ATOM 1472 N N . ALA B 1 24 ? 23.938 -11.477 -12.891 1 94.56 24 ALA B N 1
ATOM 1473 C CA . ALA B 1 24 ? 23.766 -11.492 -14.344 1 94.56 24 ALA B CA 1
ATOM 1474 C C . ALA B 1 24 ? 23.375 -10.117 -14.867 1 94.56 24 ALA B C 1
ATOM 1476 O O . ALA B 1 24 ? 23.938 -9.641 -15.859 1 94.56 24 ALA B O 1
ATOM 1477 N N . ARG B 1 25 ? 22.516 -9.508 -14.172 1 93.56 25 ARG B N 1
ATOM 1478 C CA . ARG B 1 25 ? 22.031 -8.195 -14.586 1 93.56 25 ARG B CA 1
ATOM 1479 C C . ARG B 1 25 ? 23.125 -7.141 -14.438 1 93.56 25 ARG B C 1
ATOM 1481 O O . ARG B 1 25 ? 23.188 -6.195 -15.227 1 93.56 25 ARG B O 1
ATOM 1488 N N . SER B 1 26 ? 23.938 -7.305 -13.453 1 92.19 26 SER B N 1
ATOM 1489 C CA . SER B 1 26 ? 24.969 -6.32 -13.148 1 92.19 26 SER B CA 1
ATOM 1490 C C . SER B 1 26 ? 26.266 -6.629 -13.891 1 92.19 26 SER B C 1
ATOM 1492 O O . SER B 1 26 ? 27.234 -5.883 -13.789 1 92.19 26 SER B O 1
ATOM 1494 N N . LYS B 1 27 ? 26.281 -7.719 -14.547 1 92.69 27 LYS B N 1
ATOM 1495 C CA . LYS B 1 27 ? 27.453 -8.156 -15.281 1 92.69 27 LYS B CA 1
ATOM 1496 C C . LYS B 1 27 ? 28.656 -8.328 -14.352 1 92.69 27 LYS B C 1
ATOM 1498 O O . LYS B 1 27 ? 29.75 -7.859 -14.656 1 92.69 27 LYS B O 1
ATOM 1503 N N . VAL B 1 28 ? 28.422 -8.891 -13.234 1 88.88 28 VAL B N 1
ATOM 1504 C CA . VAL B 1 28 ? 29.469 -9.25 -12.281 1 88.88 28 VAL B CA 1
ATOM 1505 C C . VAL B 1 28 ? 29.328 -10.719 -11.891 1 88.88 28 VAL B C 1
ATOM 1507 O O . VAL B 1 28 ? 28.297 -11.352 -12.18 1 88.88 28 VAL B O 1
ATOM 1510 N N . ASN B 1 29 ? 30.359 -11.203 -11.32 1 85.94 29 ASN B N 1
ATOM 1511 C CA . ASN B 1 29 ? 30.297 -12.594 -10.875 1 85.94 29 ASN B CA 1
ATOM 1512 C C . ASN B 1 29 ? 29.484 -12.734 -9.594 1 85.94 29 ASN B C 1
ATOM 1514 O O . ASN B 1 29 ? 29.516 -11.859 -8.727 1 85.94 29 ASN B O 1
ATOM 1518 N N . HIS B 1 30 ? 28.797 -13.891 -9.461 1 85.62 30 HIS B N 1
ATOM 1519 C CA . HIS B 1 30 ? 27.938 -14.203 -8.32 1 85.62 30 HIS B CA 1
ATOM 1520 C C . HIS B 1 30 ? 28.703 -14.117 -7.008 1 85.62 30 HIS B C 1
ATOM 1522 O O . HIS B 1 30 ? 28.188 -13.602 -6.012 1 85.62 30 HIS B O 1
ATOM 1528 N N . GLY B 1 31 ? 29.844 -14.602 -7.035 1 86.12 31 GLY B N 1
ATOM 1529 C CA . GLY B 1 31 ? 30.688 -14.602 -5.84 1 86.12 31 GLY B CA 1
ATOM 1530 C C . GLY B 1 31 ? 31 -13.203 -5.332 1 86.12 31 GLY B C 1
ATOM 1531 O O . GLY B 1 31 ? 31.047 -12.977 -4.121 1 86.12 31 GLY B O 1
ATOM 1532 N N . LEU B 1 32 ? 31.078 -12.32 -6.152 1 85.62 32 LEU B N 1
ATOM 1533 C CA . LEU B 1 32 ? 31.359 -10.93 -5.789 1 85.62 32 LEU B CA 1
ATOM 1534 C C . LEU B 1 32 ? 30.156 -10.305 -5.082 1 85.62 32 LEU B C 1
ATOM 1536 O O . LEU B 1 32 ? 30.328 -9.562 -4.109 1 85.62 32 LEU B O 1
ATOM 1540 N N . VAL B 1 33 ? 28.984 -10.648 -5.555 1 85.81 33 VAL B N 1
ATOM 1541 C CA . VAL B 1 33 ? 27.781 -10.117 -4.938 1 85.81 33 VAL B CA 1
ATOM 1542 C C . VAL B 1 33 ? 27.641 -10.641 -3.51 1 85.81 33 VAL B C 1
ATOM 1544 O O . VAL B 1 33 ? 27.391 -9.875 -2.58 1 85.81 33 VAL B O 1
ATOM 1547 N N . PHE B 1 34 ? 27.906 -11.906 -3.408 1 84.69 34 PHE B N 1
ATOM 1548 C CA . PHE B 1 34 ? 27.812 -12.531 -2.096 1 84.69 34 PHE B CA 1
ATOM 1549 C C . PHE B 1 34 ? 28.859 -11.969 -1.149 1 84.69 34 PHE B C 1
ATOM 1551 O O . PHE B 1 34 ? 28.578 -11.688 0.016 1 84.69 34 PHE B O 1
ATOM 1558 N N . ARG B 1 35 ? 30.031 -11.812 -1.634 1 85.81 35 ARG B N 1
ATOM 1559 C CA . ARG B 1 35 ? 31.125 -11.297 -0.82 1 85.81 35 ARG B CA 1
ATOM 1560 C C . ARG B 1 35 ? 30.859 -9.875 -0.357 1 85.81 35 ARG B C 1
ATOM 1562 O O . ARG B 1 35 ? 31.141 -9.523 0.789 1 85.81 35 ARG B O 1
ATOM 1569 N N . HIS B 1 36 ? 30.219 -9.141 -1.154 1 85.88 36 HIS B N 1
ATOM 1570 C CA . HIS B 1 36 ? 30.031 -7.727 -0.866 1 85.88 36 HIS B CA 1
ATOM 1571 C C . HIS B 1 36 ? 28.812 -7.512 0.027 1 85.88 36 HIS B C 1
ATOM 1573 O O . HIS B 1 36 ? 28.844 -6.668 0.927 1 85.88 36 HIS B O 1
ATOM 1579 N N . PHE B 1 37 ? 27.734 -8.258 -0.193 1 86.56 37 PHE B N 1
ATOM 1580 C CA . PHE B 1 37 ? 26.484 -7.91 0.478 1 86.56 37 PHE B CA 1
ATOM 1581 C C . PHE B 1 37 ? 26.047 -9.031 1.412 1 86.56 37 PHE B C 1
ATOM 1583 O O . PHE B 1 37 ? 25.188 -8.828 2.275 1 86.56 37 PHE B O 1
ATOM 1590 N N . GLY B 1 38 ? 26.641 -10.148 1.265 1 84.44 38 GLY B N 1
ATOM 1591 C CA . GLY B 1 38 ? 26.266 -11.258 2.129 1 84.44 38 GLY B CA 1
ATOM 1592 C C . GLY B 1 38 ? 24.984 -11.953 1.698 1 84.44 38 GLY B C 1
ATOM 1593 O O . GLY B 1 38 ? 24.719 -12.078 0.503 1 84.44 38 GLY B O 1
ATOM 1594 N N . ALA B 1 39 ? 24.281 -12.391 2.693 1 86.69 39 ALA B N 1
ATOM 1595 C CA . ALA B 1 39 ? 23.062 -13.156 2.463 1 86.69 39 ALA B CA 1
ATOM 1596 C C . ALA B 1 39 ? 21.953 -12.25 1.926 1 86.69 39 ALA B C 1
ATOM 1598 O O . ALA B 1 39 ? 22.078 -11.031 1.911 1 86.69 39 ALA B O 1
ATOM 1599 N N . LYS B 1 40 ? 20.969 -12.883 1.428 1 91.56 40 LYS B N 1
ATOM 1600 C CA . LYS B 1 40 ? 19.844 -12.227 0.774 1 91.56 40 LYS B CA 1
ATOM 1601 C C . LYS B 1 40 ? 19.266 -11.117 1.65 1 91.56 40 LYS B C 1
ATOM 1603 O O . LYS B 1 40 ? 18.984 -10.016 1.163 1 91.56 40 LYS B O 1
ATOM 1608 N N . GLU B 1 41 ? 19.156 -11.25 2.916 1 93.31 41 GLU B N 1
ATOM 1609 C CA . GLU B 1 41 ? 18.578 -10.266 3.818 1 93.31 41 GLU B CA 1
ATOM 1610 C C . GLU B 1 41 ? 19.453 -9.008 3.895 1 93.31 41 GLU B C 1
ATOM 1612 O O . GLU B 1 41 ? 18.938 -7.891 3.908 1 93.31 41 GLU B O 1
ATOM 1617 N N . GLN B 1 42 ? 20.719 -9.195 3.922 1 93.31 42 GLN B N 1
ATOM 1618 C CA . GLN B 1 42 ? 21.641 -8.062 3.967 1 93.31 42 GLN B CA 1
ATOM 1619 C C . GLN B 1 42 ? 21.578 -7.254 2.674 1 93.31 42 GLN B C 1
ATOM 1621 O O . GLN B 1 42 ? 21.672 -6.023 2.697 1 93.31 42 GLN B O 1
ATOM 1626 N N . LEU B 1 43 ? 21.516 -7.977 1.604 1 94.5 43 LEU B N 1
ATOM 1627 C CA . LEU B 1 43 ? 21.391 -7.301 0.317 1 94.5 43 LEU B CA 1
ATOM 1628 C C . LEU B 1 43 ? 20.094 -6.496 0.245 1 94.5 43 LEU B C 1
ATOM 1630 O O . LEU B 1 43 ? 20.078 -5.375 -0.273 1 94.5 43 LEU B O 1
ATOM 1634 N N . VAL B 1 44 ? 19 -7.047 0.728 1 96.88 44 VAL B N 1
ATOM 1635 C CA . VAL B 1 44 ? 17.719 -6.332 0.763 1 96.88 44 VAL B CA 1
ATOM 1636 C C . VAL B 1 44 ? 17.875 -5.043 1.565 1 96.88 44 VAL B C 1
ATOM 1638 O O . VAL B 1 44 ? 17.453 -3.973 1.116 1 96.88 44 VAL B O 1
ATOM 1641 N N . GLY B 1 45 ? 18.469 -5.117 2.713 1 96 45 GLY B N 1
ATOM 1642 C CA . GLY B 1 45 ? 18.719 -3.932 3.514 1 96 45 GLY B CA 1
ATOM 1643 C C . GLY B 1 45 ? 19.547 -2.887 2.785 1 96 45 GLY B C 1
ATOM 1644 O O . GLY B 1 45 ? 19.234 -1.696 2.834 1 96 45 GLY B O 1
ATOM 1645 N N . ALA B 1 46 ? 20.594 -3.332 2.098 1 95.25 46 ALA B N 1
ATOM 1646 C CA . ALA B 1 46 ? 21.453 -2.428 1.344 1 95.25 46 ALA B CA 1
ATOM 1647 C C . ALA B 1 46 ? 20.672 -1.719 0.239 1 95.25 46 ALA B C 1
ATOM 1649 O O . ALA B 1 46 ? 20.891 -0.53 -0.013 1 95.25 46 ALA B O 1
ATOM 1650 N N . VAL B 1 47 ? 19.844 -2.443 -0.447 1 96.88 47 VAL B N 1
ATOM 1651 C CA . VAL B 1 47 ? 19.031 -1.867 -1.517 1 96.88 47 VAL B CA 1
ATOM 1652 C C . VAL B 1 47 ? 18.078 -0.825 -0.94 1 96.88 47 VAL B C 1
ATOM 1654 O O . VAL B 1 47 ? 17.938 0.267 -1.495 1 96.88 47 VAL B O 1
ATOM 1657 N N . LEU B 1 48 ? 17.453 -1.137 0.179 1 97.38 48 LEU B N 1
ATOM 1658 C CA . LEU B 1 48 ? 16.547 -0.197 0.824 1 97.38 48 LEU B CA 1
ATOM 1659 C C . LEU B 1 48 ? 17.266 1.079 1.227 1 97.38 48 LEU B C 1
ATOM 1661 O O . LEU B 1 48 ? 16.781 2.184 0.974 1 97.38 48 LEU B O 1
ATOM 1665 N N . ASP B 1 49 ? 18.391 0.972 1.777 1 95.69 49 ASP B N 1
ATOM 1666 C CA . ASP B 1 49 ? 19.203 2.119 2.162 1 95.69 49 ASP B CA 1
ATOM 1667 C C . ASP B 1 49 ? 19.609 2.939 0.94 1 95.69 49 ASP B C 1
ATOM 1669 O O . ASP B 1 49 ? 19.562 4.172 0.966 1 95.69 49 ASP B O 1
ATOM 1673 N N . TYR B 1 50 ? 20.031 2.207 -0.026 1 95.94 50 TYR B N 1
ATOM 1674 C CA . TYR B 1 50 ? 20.422 2.857 -1.271 1 95.94 50 TYR B CA 1
ATOM 1675 C C . TYR B 1 50 ? 19.281 3.699 -1.831 1 95.94 50 TYR B C 1
ATOM 1677 O O . TYR B 1 50 ? 19.484 4.859 -2.195 1 95.94 50 TYR B O 1
ATOM 1685 N N . LEU B 1 51 ? 18.109 3.17 -1.922 1 96.75 51 LEU B N 1
ATOM 1686 C CA . LEU B 1 51 ? 16.953 3.861 -2.484 1 96.75 51 LEU B CA 1
ATOM 1687 C C . LEU B 1 51 ? 16.594 5.086 -1.651 1 96.75 51 LEU B C 1
ATOM 1689 O O . LEU B 1 51 ? 16.266 6.145 -2.199 1 96.75 51 LEU B O 1
ATOM 1693 N N . GLY B 1 52 ? 16.578 4.953 -0.323 1 95.06 52 GLY B N 1
ATOM 1694 C CA . GLY B 1 52 ? 16.328 6.094 0.542 1 95.06 52 GLY B CA 1
ATOM 1695 C C . GLY B 1 52 ? 17.312 7.23 0.337 1 95.06 52 GLY B C 1
ATOM 1696 O O . GLY B 1 52 ? 16.922 8.391 0.244 1 95.06 52 GLY B O 1
ATOM 1697 N N . THR B 1 53 ? 18.531 6.887 0.235 1 94.94 53 THR B N 1
ATOM 1698 C CA . THR B 1 53 ? 19.578 7.879 0.022 1 94.94 53 THR B CA 1
ATOM 1699 C C . THR B 1 53 ? 19.438 8.539 -1.345 1 94.94 53 THR B C 1
ATOM 1701 O O . THR B 1 53 ? 19.531 9.766 -1.461 1 94.94 53 THR B O 1
ATOM 1704 N N . HIS B 1 54 ? 19.219 7.699 -2.301 1 95.06 54 HIS B N 1
ATOM 1705 C CA . HIS B 1 54 ? 19.062 8.203 -3.66 1 95.06 54 HIS B CA 1
ATOM 1706 C C . HIS B 1 54 ? 17.906 9.188 -3.748 1 95.06 54 HIS B C 1
ATOM 1708 O O . HIS B 1 54 ? 18.031 10.25 -4.363 1 95.06 54 HIS B O 1
ATOM 1714 N N . LEU B 1 55 ? 16.828 8.875 -3.156 1 95.12 55 LEU B N 1
ATOM 1715 C CA . LEU B 1 55 ? 15.664 9.766 -3.162 1 95.12 55 LEU B CA 1
ATOM 1716 C C . LEU B 1 55 ? 15.984 11.078 -2.459 1 95.12 55 LEU B C 1
ATOM 1718 O O . LEU B 1 55 ? 15.594 12.148 -2.934 1 95.12 55 LEU B O 1
ATOM 1722 N N . THR B 1 56 ? 16.656 11.016 -1.375 1 94.69 56 THR B N 1
ATOM 1723 C CA . THR B 1 56 ? 17.062 12.211 -0.644 1 94.69 56 THR B CA 1
ATOM 1724 C C . THR B 1 56 ? 17.922 13.125 -1.525 1 94.69 56 THR B C 1
ATOM 1726 O O . THR B 1 56 ? 17.703 14.336 -1.56 1 94.69 56 THR B O 1
ATOM 1729 N N . GLU B 1 57 ? 18.766 12.508 -2.242 1 95.56 57 GLU B N 1
ATOM 1730 C CA . GLU B 1 57 ? 19.641 13.258 -3.135 1 95.56 57 GLU B CA 1
ATOM 1731 C C . GLU B 1 57 ? 18.844 13.938 -4.242 1 95.56 57 GLU B C 1
ATOM 1733 O O . GLU B 1 57 ? 19.109 15.086 -4.598 1 95.56 57 GLU B O 1
ATOM 1738 N N . LEU B 1 58 ? 17.922 13.25 -4.75 1 96 58 LEU B N 1
ATOM 1739 C CA . LEU B 1 58 ? 17.078 13.82 -5.801 1 96 58 LEU B CA 1
ATOM 1740 C C . LEU B 1 58 ? 16.281 15 -5.277 1 96 58 LEU B C 1
ATOM 1742 O O . LEU B 1 58 ? 16.156 16.031 -5.949 1 96 58 LEU B O 1
ATOM 1746 N N . LEU B 1 59 ? 15.75 14.852 -4.094 1 93.06 59 LEU B N 1
ATOM 1747 C CA . LEU B 1 59 ? 14.961 15.906 -3.475 1 93.06 59 LEU B CA 1
ATOM 1748 C C . LEU B 1 59 ? 15.82 17.156 -3.23 1 93.06 59 LEU B C 1
ATOM 1750 O O . LEU B 1 59 ? 15.391 18.266 -3.525 1 93.06 59 LEU B O 1
ATOM 1754 N N . ARG B 1 60 ? 16.984 16.984 -2.826 1 93.38 60 ARG B N 1
ATOM 1755 C CA . ARG B 1 60 ? 17.891 18.078 -2.516 1 93.38 60 ARG B CA 1
ATOM 1756 C C . ARG B 1 60 ? 18.375 18.766 -3.789 1 93.38 60 ARG B C 1
ATOM 1758 O O . ARG B 1 60 ? 18.625 19.984 -3.795 1 93.38 60 ARG B O 1
ATOM 1765 N N . ALA B 1 61 ? 18.469 18.016 -4.824 1 95.38 61 ALA B N 1
ATOM 1766 C CA . ALA B 1 61 ? 19.031 18.531 -6.07 1 95.38 61 ALA B CA 1
ATOM 1767 C C . ALA B 1 61 ? 17.984 19.297 -6.875 1 95.38 61 ALA B C 1
ATOM 1769 O O . ALA B 1 61 ? 18.297 19.891 -7.906 1 95.38 61 ALA B O 1
ATOM 1770 N N . GLY B 1 62 ? 16.766 19.297 -6.438 1 92.69 62 GLY B N 1
ATOM 1771 C CA . GLY B 1 62 ? 15.719 19.953 -7.207 1 92.69 62 GLY B CA 1
ATOM 1772 C C . GLY B 1 62 ? 15.422 19.25 -8.516 1 92.69 62 GLY B C 1
ATOM 1773 O O . GLY B 1 62 ? 15.203 19.891 -9.539 1 92.69 62 GLY B O 1
ATOM 1774 N N . THR B 1 63 ? 15.523 17.922 -8.469 1 94 63 THR B N 1
ATOM 1775 C CA . THR B 1 63 ? 15.281 17.062 -9.625 1 94 63 THR B CA 1
ATOM 1776 C C . THR B 1 63 ? 13.891 17.297 -10.203 1 94 63 THR B C 1
ATOM 1778 O O . THR B 1 63 ? 12.938 17.531 -9.453 1 94 63 THR B O 1
ATOM 1781 N N . PRO B 1 64 ? 13.781 17.25 -11.484 1 95.19 64 PRO B N 1
ATOM 1782 C CA . PRO B 1 64 ? 12.477 17.406 -12.133 1 95.19 64 PRO B CA 1
ATOM 1783 C C . PRO B 1 64 ? 11.43 16.438 -11.586 1 95.19 64 PRO B C 1
ATOM 1785 O O . PRO B 1 64 ? 11.758 15.305 -11.227 1 95.19 64 PRO B O 1
ATOM 1788 N N . ALA B 1 65 ? 10.219 16.875 -11.664 1 92.5 65 ALA B N 1
ATOM 1789 C CA . ALA B 1 65 ? 9.102 16.172 -11.031 1 92.5 65 ALA B CA 1
ATOM 1790 C C . ALA B 1 65 ? 8.953 14.758 -11.586 1 92.5 65 ALA B C 1
ATOM 1792 O O . ALA B 1 65 ? 8.719 13.812 -10.828 1 92.5 65 ALA B O 1
ATOM 1793 N N . ASP B 1 66 ? 9.125 14.57 -12.852 1 93.56 66 ASP B N 1
ATOM 1794 C CA . ASP B 1 66 ? 8.93 13.266 -13.469 1 93.56 66 ASP B CA 1
ATOM 1795 C C . ASP B 1 66 ? 9.961 12.258 -12.961 1 93.56 66 ASP B C 1
ATOM 1797 O O . ASP B 1 66 ? 9.625 11.094 -12.719 1 93.56 66 ASP B O 1
ATOM 1801 N N . ASP B 1 67 ? 11.18 12.703 -12.812 1 95.38 67 ASP B N 1
ATOM 1802 C CA . ASP B 1 67 ? 12.242 11.836 -12.312 1 95.38 67 ASP B CA 1
ATOM 1803 C C . ASP B 1 67 ? 12.016 11.492 -10.844 1 95.38 67 ASP B C 1
ATOM 1805 O O . ASP B 1 67 ? 12.273 10.367 -10.414 1 95.38 67 ASP B O 1
ATOM 1809 N N . LEU B 1 68 ? 11.562 12.484 -10.141 1 95.56 68 LEU B N 1
ATOM 1810 C CA . LEU B 1 68 ? 11.266 12.258 -8.734 1 95.56 68 LEU B CA 1
ATOM 1811 C C . LEU B 1 68 ? 10.141 11.242 -8.57 1 95.56 68 LEU B C 1
ATOM 1813 O O . LEU B 1 68 ? 10.219 10.352 -7.711 1 95.56 68 LEU B O 1
ATOM 1817 N N . GLU B 1 69 ? 9.172 11.367 -9.438 1 94.94 69 GLU B N 1
ATOM 1818 C CA . GLU B 1 69 ? 8.039 10.438 -9.383 1 94.94 69 GLU B CA 1
ATOM 1819 C C . GLU B 1 69 ? 8.484 9.008 -9.672 1 94.94 69 GLU B C 1
ATOM 1821 O O . GLU B 1 69 ? 8.008 8.062 -9.047 1 94.94 69 GLU B O 1
ATOM 1826 N N . ARG B 1 70 ? 9.391 8.852 -10.555 1 95.88 70 ARG B N 1
ATOM 1827 C CA . ARG B 1 70 ? 9.906 7.523 -10.883 1 95.88 70 ARG B CA 1
ATOM 1828 C C . ARG B 1 70 ? 10.664 6.926 -9.703 1 95.88 70 ARG B C 1
ATOM 1830 O O . ARG B 1 70 ? 10.547 5.73 -9.43 1 95.88 70 ARG B O 1
ATOM 1837 N N . ALA B 1 71 ? 11.453 7.777 -9.086 1 96.75 71 ALA B N 1
ATOM 1838 C CA . ALA B 1 71 ? 12.211 7.324 -7.926 1 96.75 71 ALA B CA 1
ATOM 1839 C C . ALA B 1 71 ? 11.281 6.922 -6.785 1 96.75 71 ALA B C 1
ATOM 1841 O O . ALA B 1 71 ? 11.5 5.898 -6.133 1 96.75 71 ALA B O 1
ATOM 1842 N N . LEU B 1 72 ? 10.219 7.672 -6.59 1 96.44 72 LEU B N 1
ATOM 1843 C CA . LEU B 1 72 ? 9.242 7.387 -5.547 1 96.44 72 LEU B CA 1
ATOM 1844 C C . LEU B 1 72 ? 8.5 6.086 -5.844 1 96.44 72 LEU B C 1
ATOM 1846 O O . LEU B 1 72 ? 8.273 5.277 -4.941 1 96.44 72 LEU B O 1
ATOM 1850 N N . ASP B 1 73 ? 8.188 5.914 -7.062 1 96.94 73 ASP B N 1
ATOM 1851 C CA . ASP B 1 73 ? 7.492 4.699 -7.473 1 96.94 73 ASP B CA 1
ATOM 1852 C C . ASP B 1 73 ? 8.352 3.463 -7.219 1 96.94 73 ASP B C 1
ATOM 1854 O O . ASP B 1 73 ? 7.867 2.465 -6.68 1 96.94 73 ASP B O 1
ATOM 1858 N N . ARG B 1 74 ? 9.586 3.504 -7.613 1 97.56 74 ARG B N 1
ATOM 1859 C CA . ARG B 1 74 ? 10.492 2.383 -7.422 1 97.56 74 ARG B CA 1
ATOM 1860 C C . ARG B 1 74 ? 10.672 2.066 -5.941 1 97.56 74 ARG B C 1
ATOM 1862 O O . ARG B 1 74 ? 10.641 0.901 -5.543 1 97.56 74 ARG B O 1
ATOM 1869 N N . GLN B 1 75 ? 10.891 3.08 -5.227 1 96.81 75 GLN B N 1
ATOM 1870 C CA . GLN B 1 75 ? 11.078 2.883 -3.793 1 96.81 75 GLN B CA 1
ATOM 1871 C C . GLN B 1 75 ? 9.844 2.258 -3.158 1 96.81 75 GLN B C 1
ATOM 1873 O O . GLN B 1 75 ? 9.945 1.315 -2.371 1 96.81 75 GLN B O 1
ATOM 1878 N N . MET B 1 76 ? 8.695 2.752 -3.525 1 97.62 76 MET B N 1
ATOM 1879 C CA . MET B 1 76 ? 7.445 2.207 -2.994 1 97.62 76 MET B CA 1
ATOM 1880 C C . MET B 1 76 ? 7.285 0.741 -3.383 1 97.62 76 MET B C 1
ATOM 1882 O O . MET B 1 76 ? 6.922 -0.09 -2.549 1 97.62 76 MET B O 1
ATOM 1886 N N . ARG B 1 77 ? 7.559 0.423 -4.598 1 98.5 77 ARG B N 1
ATOM 1887 C CA . ARG B 1 77 ? 7.414 -0.951 -5.066 1 98.5 77 ARG B CA 1
ATOM 1888 C C . ARG B 1 77 ? 8.328 -1.893 -4.293 1 98.5 77 ARG B C 1
ATOM 1890 O O . ARG B 1 77 ? 7.914 -2.982 -3.895 1 98.5 77 ARG B O 1
ATOM 1897 N N . VAL B 1 78 ? 9.531 -1.489 -4.078 1 98.19 78 VAL B N 1
ATOM 1898 C CA . VAL B 1 78 ? 10.484 -2.326 -3.352 1 98.19 78 VAL B CA 1
ATOM 1899 C C . VAL B 1 78 ? 10.023 -2.486 -1.903 1 98.19 78 VAL B C 1
ATOM 1901 O O . VAL B 1 78 ? 10.078 -3.586 -1.347 1 98.19 78 VAL B O 1
ATOM 1904 N N . TRP B 1 79 ? 9.531 -1.352 -1.292 1 97.62 79 TRP B N 1
ATOM 1905 C CA . TRP B 1 79 ? 9 -1.437 0.063 1 97.62 79 TRP B CA 1
ATOM 1906 C C . TRP B 1 79 ? 7.836 -2.42 0.129 1 97.62 79 TRP B C 1
ATOM 1908 O O . TRP B 1 79 ? 7.82 -3.318 0.975 1 97.62 79 TRP B O 1
ATOM 1918 N N . ALA B 1 80 ? 6.953 -2.287 -0.795 1 98.5 80 ALA B N 1
ATOM 1919 C CA . ALA B 1 80 ? 5.746 -3.113 -0.81 1 98.5 80 ALA B CA 1
ATOM 1920 C C . ALA B 1 80 ? 6.098 -4.59 -0.988 1 98.5 80 ALA B C 1
ATOM 1922 O O . ALA B 1 80 ? 5.66 -5.434 -0.206 1 98.5 80 ALA B O 1
ATOM 1923 N N . ARG B 1 81 ? 6.902 -4.871 -1.962 1 98.44 81 ARG B N 1
ATOM 1924 C CA . ARG B 1 81 ? 7.238 -6.258 -2.271 1 98.44 81 ARG B CA 1
ATOM 1925 C C . ARG B 1 81 ? 8.055 -6.887 -1.151 1 98.44 81 ARG B C 1
ATOM 1927 O O . ARG B 1 81 ? 7.883 -8.062 -0.833 1 98.44 81 ARG B O 1
ATOM 1934 N N . THR B 1 82 ? 8.977 -6.137 -0.577 1 98.19 82 THR B N 1
ATOM 1935 C CA . THR B 1 82 ? 9.781 -6.625 0.539 1 98.19 82 THR B CA 1
ATOM 1936 C C . THR B 1 82 ? 8.891 -7.039 1.706 1 98.19 82 THR B C 1
ATOM 1938 O O . THR B 1 82 ? 9.047 -8.125 2.262 1 98.19 82 THR B O 1
ATOM 1941 N N . LEU B 1 83 ? 7.918 -6.242 2.035 1 97.88 83 LEU B N 1
ATOM 1942 C CA . LEU B 1 83 ? 7.023 -6.508 3.156 1 97.88 83 LEU B CA 1
ATOM 1943 C C . LEU B 1 83 ? 6.062 -7.645 2.83 1 97.88 83 LEU B C 1
ATOM 1945 O O . LEU B 1 83 ? 5.824 -8.523 3.662 1 97.88 83 LEU B O 1
ATOM 1949 N N . LEU B 1 84 ? 5.57 -7.652 1.632 1 98.06 84 LEU B N 1
ATOM 1950 C CA . LEU B 1 84 ? 4.664 -8.719 1.216 1 98.06 84 LEU B CA 1
ATOM 1951 C C . LEU B 1 84 ? 5.375 -10.062 1.197 1 98.06 84 LEU B C 1
ATOM 1953 O O . LEU B 1 84 ? 4.754 -11.102 1.443 1 98.06 84 LEU B O 1
ATOM 1957 N N . ASP B 1 85 ? 6.703 -10.023 0.941 1 97.25 85 ASP B N 1
ATOM 1958 C CA . ASP B 1 85 ? 7.504 -11.242 0.897 1 97.25 85 ASP B CA 1
ATOM 1959 C C . ASP B 1 85 ? 7.883 -11.695 2.305 1 97.25 85 ASP B C 1
ATOM 1961 O O . ASP B 1 85 ? 8.477 -12.766 2.477 1 97.25 85 ASP B O 1
ATOM 1965 N N . GLY B 1 86 ? 7.613 -10.922 3.305 1 95.94 86 GLY B N 1
ATOM 1966 C CA . GLY B 1 86 ? 7.785 -11.352 4.684 1 95.94 86 GLY B CA 1
ATOM 1967 C C . GLY B 1 86 ? 9.141 -10.984 5.258 1 95.94 86 GLY B C 1
ATOM 1968 O O . GLY B 1 86 ? 9.531 -11.492 6.309 1 95.94 86 GLY B O 1
ATOM 1969 N N . TYR B 1 87 ? 9.898 -10.094 4.527 1 96.31 87 TYR B N 1
ATOM 1970 C CA . TYR B 1 87 ? 11.172 -9.633 5.074 1 96.31 87 TYR B CA 1
ATOM 1971 C C . TYR B 1 87 ? 10.953 -8.625 6.195 1 96.31 87 TYR B C 1
ATOM 1973 O O . TYR B 1 87 ? 10.055 -7.781 6.113 1 96.31 87 TYR B O 1
ATOM 1981 N N . PRO B 1 88 ? 11.719 -8.695 7.227 1 94.75 88 PRO B N 1
ATOM 1982 C CA . PRO B 1 88 ? 11.664 -7.668 8.266 1 94.75 88 PRO B CA 1
ATOM 1983 C C . PRO B 1 88 ? 12.359 -6.375 7.859 1 94.75 88 PRO B C 1
ATOM 1985 O O . PRO B 1 88 ? 13.391 -6.016 8.43 1 94.75 88 PRO B O 1
ATOM 1988 N N . ALA B 1 89 ? 11.789 -5.672 6.898 1 92.12 89 ALA B N 1
ATOM 1989 C CA . ALA B 1 89 ? 12.406 -4.508 6.262 1 92.12 89 ALA B CA 1
ATOM 1990 C C . ALA B 1 89 ? 12.758 -3.438 7.289 1 92.12 89 ALA B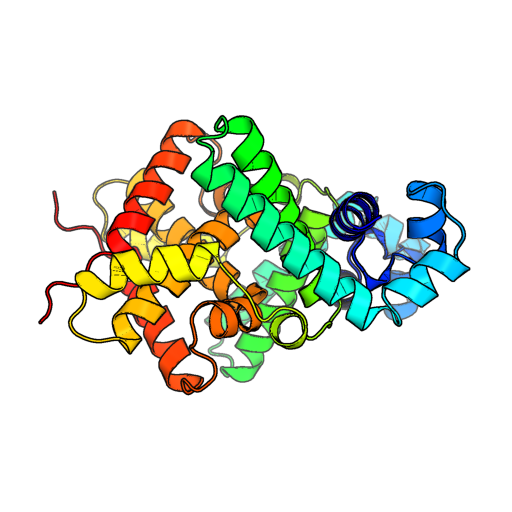 C 1
ATOM 1992 O O . ALA B 1 89 ? 13.75 -2.727 7.141 1 92.12 89 ALA B O 1
ATOM 1993 N N . GLU B 1 90 ? 11.922 -3.291 8.289 1 90.44 90 GLU B N 1
ATOM 1994 C CA . GLU B 1 90 ? 12.148 -2.297 9.328 1 90.44 90 GLU B CA 1
ATOM 1995 C C . GLU B 1 90 ? 13.422 -2.594 10.117 1 90.44 90 GLU B C 1
ATOM 1997 O O . GLU B 1 90 ? 13.984 -1.703 10.758 1 90.44 90 GLU B O 1
ATOM 2002 N N . GLN B 1 91 ? 13.852 -3.846 10.102 1 92.69 91 GLN B N 1
ATOM 2003 C CA . GLN B 1 91 ? 15.102 -4.23 10.75 1 92.69 91 GLN B CA 1
ATOM 2004 C C . GLN B 1 91 ? 16.281 -4.102 9.789 1 92.69 91 GLN B C 1
ATOM 2006 O O . GLN B 1 91 ? 17.422 -3.941 10.219 1 92.69 91 GLN B O 1
ATOM 2011 N N . LEU B 1 92 ? 15.945 -4.18 8.539 1 92.81 92 LEU B N 1
ATOM 2012 C CA . LEU B 1 92 ? 16.984 -4.203 7.52 1 92.81 92 LEU B CA 1
ATOM 2013 C C . LEU B 1 92 ? 17.375 -2.787 7.109 1 92.81 92 LEU B C 1
ATOM 2015 O O . LEU B 1 92 ? 18.547 -2.514 6.848 1 92.81 92 LEU B O 1
ATOM 2019 N N . GLN B 1 93 ? 16.438 -1.898 7.039 1 90.94 93 GLN B N 1
ATOM 2020 C CA . GLN B 1 93 ? 16.719 -0.49 6.773 1 90.94 93 GLN B CA 1
ATOM 2021 C C . GLN B 1 93 ? 16.672 0.33 8.062 1 90.94 93 GLN B C 1
ATOM 2023 O O . GLN B 1 93 ? 15.641 0.368 8.742 1 90.94 93 GLN B O 1
ATOM 2028 N N . THR B 1 94 ? 17.719 1.083 8.281 1 82.62 94 THR B N 1
ATOM 2029 C CA . THR B 1 94 ? 17.797 1.802 9.547 1 82.62 94 THR B CA 1
ATOM 2030 C C . THR B 1 94 ? 17.922 3.305 9.312 1 82.62 94 THR B C 1
ATOM 2032 O O . THR B 1 94 ? 17.922 4.09 10.266 1 82.62 94 THR B O 1
ATOM 2035 N N . ARG B 1 95 ? 18.078 3.586 8.078 1 89.19 95 ARG B N 1
ATOM 2036 C CA . ARG B 1 95 ? 18.219 5.004 7.773 1 89.19 95 ARG B CA 1
ATOM 2037 C C . ARG B 1 95 ? 17.109 5.488 6.855 1 89.19 95 ARG B C 1
ATOM 2039 O O . ARG B 1 95 ? 16.797 4.848 5.848 1 89.19 95 ARG B O 1
ATOM 2046 N N . PHE B 1 96 ? 16.5 6.562 7.258 1 93.94 96 PHE B N 1
ATOM 2047 C CA . PHE B 1 96 ? 15.422 7.195 6.52 1 93.94 96 PHE B CA 1
ATOM 2048 C C . PHE B 1 96 ? 15.641 8.703 6.426 1 93.94 96 PHE B C 1
ATOM 2050 O O . PHE B 1 96 ? 14.844 9.484 6.953 1 93.94 96 PHE B O 1
ATOM 2057 N N . PRO B 1 97 ? 16.656 9.102 5.641 1 93.5 97 PRO B N 1
ATOM 2058 C CA . PRO B 1 97 ? 17.062 10.508 5.68 1 93.5 97 PRO B CA 1
ATOM 2059 C C . PRO B 1 97 ? 15.945 11.453 5.258 1 93.5 97 PRO B C 1
ATOM 2061 O O . PRO B 1 97 ? 15.789 12.531 5.844 1 93.5 97 PRO B O 1
ATOM 2064 N N . ASN B 1 98 ? 15.219 11.117 4.305 1 92.62 98 ASN B N 1
ATOM 2065 C CA . ASN B 1 98 ? 14.164 12.008 3.84 1 92.62 98 ASN B CA 1
ATOM 2066 C C . ASN B 1 98 ? 13.047 12.148 4.871 1 92.62 98 ASN B C 1
ATOM 2068 O O . ASN B 1 98 ? 12.461 13.219 5.023 1 92.62 98 ASN B O 1
ATOM 2072 N N . VAL B 1 99 ? 12.758 11.094 5.566 1 96 99 VAL B N 1
ATOM 2073 C CA . VAL B 1 99 ? 11.734 11.117 6.613 1 96 99 VAL B CA 1
ATOM 2074 C C . VAL B 1 99 ? 12.234 11.945 7.797 1 96 99 VAL B C 1
ATOM 2076 O O . VAL B 1 99 ? 11.484 12.727 8.383 1 96 99 VAL B O 1
ATOM 2079 N N . ALA B 1 100 ? 13.5 11.758 8.125 1 95.25 100 ALA B N 1
ATOM 2080 C CA . ALA B 1 100 ? 14.109 12.523 9.211 1 95.25 100 ALA B CA 1
ATOM 2081 C C . ALA B 1 100 ? 14.039 14.023 8.93 1 95.25 100 ALA B C 1
ATOM 2083 O O . ALA B 1 100 ? 13.75 14.812 9.836 1 95.25 100 ALA B O 1
ATOM 2084 N N . GLU B 1 101 ? 14.352 14.328 7.727 1 94 101 GLU B N 1
ATOM 2085 C CA . GLU B 1 101 ? 14.297 15.742 7.344 1 94 101 GLU B CA 1
ATOM 2086 C C . GLU B 1 101 ? 12.875 16.297 7.473 1 94 101 GLU B C 1
ATOM 2088 O O . GLU B 1 101 ? 12.68 17.391 8 1 94 101 GLU B O 1
ATOM 2093 N N . LEU B 1 102 ? 11.914 15.578 6.992 1 93.94 102 LEU B N 1
ATOM 2094 C CA . LEU B 1 102 ? 10.516 15.984 7.09 1 93.94 102 LEU B CA 1
ATOM 2095 C C . LEU B 1 102 ? 10.086 16.109 8.547 1 93.94 102 LEU B C 1
ATOM 2097 O O . LEU B 1 102 ? 9.414 17.062 8.93 1 93.94 102 LEU B O 1
ATOM 2101 N N . LEU B 1 103 ? 10.453 15.172 9.359 1 96.06 103 LEU B N 1
ATOM 2102 C CA . LEU B 1 103 ? 10.133 15.188 10.781 1 96.06 103 LEU B CA 1
ATOM 2103 C C . LEU B 1 103 ? 10.695 16.438 11.445 1 96.06 103 LEU B C 1
ATOM 2105 O O . LEU B 1 103 ? 10.031 17.062 12.281 1 96.06 103 LEU B O 1
ATOM 2109 N N . GLY B 1 104 ? 11.961 16.766 11.102 1 95.38 104 GLY B N 1
ATOM 2110 C CA . GLY B 1 104 ? 12.562 17.969 11.648 1 95.38 104 GLY B CA 1
ATOM 2111 C C . GLY B 1 104 ? 11.758 19.219 11.344 1 95.38 104 GLY B C 1
ATOM 2112 O O . GLY B 1 104 ? 11.609 20.094 12.203 1 95.38 104 GLY B O 1
ATOM 2113 N N . GLN B 1 105 ? 11.164 19.266 10.172 1 94 105 GLN B N 1
ATOM 2114 C CA . GLN B 1 105 ? 10.375 20.406 9.742 1 94 105 GLN B CA 1
ATOM 2115 C C . GLN B 1 105 ? 9.031 20.453 10.461 1 94 105 GLN B C 1
ATOM 2117 O O . GLN B 1 105 ? 8.547 21.531 10.82 1 94 105 GLN B O 1
ATOM 2122 N N . VAL B 1 106 ? 8.422 19.359 10.727 1 96 106 VAL B N 1
ATOM 2123 C CA . VAL B 1 106 ? 7.07 19.281 11.273 1 96 106 VAL B CA 1
ATOM 2124 C C . VAL B 1 106 ? 7.109 19.438 12.789 1 96 106 VAL B C 1
ATOM 2126 O O . VAL B 1 106 ? 6.207 20.047 13.375 1 96 106 VAL B O 1
ATOM 2129 N N . ARG B 1 107 ? 8.156 18.953 13.391 1 94.44 107 ARG B N 1
ATOM 2130 C CA . ARG B 1 107 ? 8.289 18.953 14.844 1 94.44 107 ARG B CA 1
ATOM 2131 C C . ARG B 1 107 ? 8.297 20.391 15.383 1 94.44 107 ARG B C 1
ATOM 2133 O O . ARG B 1 107 ? 7.836 20.641 16.5 1 94.44 107 ARG B O 1
ATOM 2140 N N . VAL B 1 108 ? 8.781 21.328 14.594 1 92.75 108 VAL B N 1
ATOM 2141 C CA . VAL B 1 108 ? 8.93 22.719 15.047 1 92.75 108 VAL B CA 1
ATOM 2142 C C . VAL B 1 108 ? 7.547 23.328 15.273 1 92.75 108 VAL B C 1
ATOM 2144 O O . VAL B 1 108 ? 7.398 24.266 16.062 1 92.75 108 VAL B O 1
ATOM 2147 N N . HIS B 1 109 ? 6.574 22.703 14.656 1 90.81 109 HIS B N 1
ATOM 2148 C CA . HIS B 1 109 ? 5.238 23.281 14.703 1 90.81 109 HIS B CA 1
ATOM 2149 C C . HIS B 1 109 ? 4.336 22.516 15.664 1 90.81 109 HIS B C 1
ATOM 2151 O O . HIS B 1 109 ? 3.145 22.812 15.773 1 90.81 109 HIS B O 1
ATOM 2157 N N . HIS B 1 110 ? 4.934 21.516 16.312 1 93.12 110 HIS B N 1
ATOM 2158 C CA . HIS B 1 110 ? 4.148 20.688 17.219 1 93.12 110 HIS B CA 1
ATOM 2159 C C . HIS B 1 110 ? 4.672 20.797 18.656 1 93.12 110 HIS B C 1
ATOM 2161 O O . HIS B 1 110 ? 5.883 20.875 18.875 1 93.12 110 HIS B O 1
ATOM 2167 N N . GLY B 1 111 ? 3.807 20.859 19.578 1 88.56 111 GLY B N 1
ATOM 2168 C CA . GLY B 1 111 ? 4.188 20.922 20.984 1 88.56 111 GLY B CA 1
ATOM 2169 C C . GLY B 1 111 ? 4.574 19.562 21.547 1 88.56 111 GLY B C 1
ATOM 2170 O O . GLY B 1 111 ? 5.141 19.484 22.641 1 88.56 111 GLY B O 1
ATOM 2171 N N . ASP B 1 112 ? 4.191 18.5 20.891 1 92.88 112 ASP B N 1
ATOM 2172 C CA . ASP B 1 112 ? 4.43 17.141 21.344 1 92.88 112 ASP B CA 1
ATOM 2173 C C . ASP B 1 112 ? 5.105 16.297 20.266 1 92.88 112 ASP B C 1
ATOM 2175 O O . ASP B 1 112 ? 4.652 16.281 19.109 1 92.88 112 ASP B O 1
ATOM 2179 N N . ASP B 1 113 ? 6.207 15.656 20.672 1 95.25 113 ASP B N 1
ATOM 2180 C CA . ASP B 1 113 ? 7.023 14.906 19.719 1 95.25 113 ASP B CA 1
ATOM 2181 C C . ASP B 1 113 ? 6.234 13.734 19.125 1 95.25 113 ASP B C 1
ATOM 2183 O O . ASP B 1 113 ? 6.312 13.477 17.922 1 95.25 113 ASP B O 1
ATOM 2187 N N . THR B 1 114 ? 5.52 13.016 19.953 1 96.25 114 THR B N 1
ATOM 2188 C CA . THR B 1 114 ? 4.754 11.859 19.5 1 96.25 114 THR B CA 1
ATOM 2189 C C . THR B 1 114 ? 3.699 12.289 18.469 1 96.25 114 THR B C 1
ATOM 2191 O O . THR B 1 114 ? 3.502 11.617 17.453 1 96.25 114 THR B O 1
ATOM 2194 N N . THR B 1 115 ? 3.092 13.445 18.703 1 95.25 115 THR B N 1
ATOM 2195 C CA . THR B 1 115 ? 2.076 13.945 17.781 1 95.25 115 THR B CA 1
ATOM 2196 C C . THR B 1 115 ? 2.699 14.32 16.438 1 95.25 115 THR B C 1
ATOM 2198 O O . THR B 1 115 ? 2.115 14.062 15.391 1 95.25 115 THR B O 1
ATOM 2201 N N . ALA B 1 116 ? 3.842 14.922 16.531 1 97.06 116 ALA B N 1
ATOM 2202 C CA . ALA B 1 116 ? 4.551 15.266 15.297 1 97.06 116 ALA B CA 1
ATOM 2203 C C . ALA B 1 116 ? 4.906 14.023 14.492 1 97.06 116 ALA B C 1
ATOM 2205 O O . ALA B 1 116 ? 4.73 13.984 13.273 1 97.06 116 ALA B O 1
ATOM 2206 N N . ARG B 1 117 ? 5.441 13.016 15.172 1 98.12 117 ARG B N 1
ATOM 2207 C CA . ARG B 1 117 ? 5.824 11.766 14.523 1 98.12 117 ARG B CA 1
ATOM 2208 C C . ARG B 1 117 ? 4.609 11.078 13.906 1 98.12 117 ARG B C 1
ATOM 2210 O O . ARG B 1 117 ? 4.684 10.578 12.781 1 98.12 117 ARG B O 1
ATOM 2217 N N . LEU B 1 118 ? 3.492 11.109 14.586 1 98.06 118 LEU B N 1
ATOM 2218 C CA . LEU B 1 118 ? 2.268 10.5 14.078 1 98.06 118 LEU B CA 1
ATOM 2219 C C . LEU B 1 118 ? 1.752 11.258 12.859 1 98.06 118 LEU B C 1
ATOM 2221 O O . LEU B 1 118 ? 1.271 10.648 11.898 1 98.06 118 LEU B O 1
ATOM 2225 N N . ALA B 1 119 ? 1.842 12.539 12.938 1 97.75 119 ALA B N 1
ATOM 2226 C CA . ALA B 1 119 ? 1.4 13.352 11.805 1 97.75 119 ALA B CA 1
ATOM 2227 C C . ALA B 1 119 ? 2.211 13.031 10.555 1 97.75 119 ALA B C 1
ATOM 2229 O O . ALA B 1 119 ? 1.646 12.836 9.477 1 97.75 119 ALA B O 1
ATOM 2230 N N . VAL B 1 120 ? 3.502 12.945 10.68 1 98.25 120 VAL B N 1
ATOM 2231 C CA . VAL B 1 120 ? 4.383 12.633 9.562 1 98.25 120 VAL B CA 1
ATOM 2232 C C . VAL B 1 120 ? 4.098 11.219 9.055 1 98.25 120 VAL B C 1
ATOM 2234 O O . VAL B 1 120 ? 3.98 10.992 7.852 1 98.25 120 VAL B O 1
ATOM 2237 N N . ALA B 1 121 ? 3.949 10.273 9.961 1 98.69 121 ALA B N 1
ATOM 2238 C CA . ALA B 1 121 ? 3.658 8.891 9.594 1 98.69 121 ALA B CA 1
ATOM 2239 C C . ALA B 1 121 ? 2.332 8.797 8.844 1 98.69 121 ALA B C 1
ATOM 2241 O O . ALA B 1 121 ? 2.23 8.094 7.832 1 98.69 121 ALA B O 1
ATOM 2242 N N . ASN B 1 122 ? 1.333 9.516 9.352 1 98.75 122 ASN B N 1
ATOM 2243 C CA . ASN B 1 122 ? 0.035 9.539 8.688 1 98.75 122 ASN B CA 1
ATOM 2244 C C . ASN B 1 122 ? 0.136 10.133 7.285 1 98.75 122 ASN B C 1
ATOM 2246 O O . ASN B 1 122 ? -0.482 9.633 6.344 1 98.75 122 ASN B O 1
ATOM 2250 N N . ALA B 1 123 ? 0.881 11.172 7.148 1 98.38 123 ALA B N 1
ATOM 2251 C CA . ALA B 1 123 ? 1.07 11.812 5.852 1 98.38 123 ALA B CA 1
ATOM 2252 C C . ALA B 1 123 ? 1.728 10.859 4.859 1 98.38 123 ALA B C 1
ATOM 2254 O O . ALA B 1 123 ? 1.273 10.727 3.721 1 98.38 123 ALA B O 1
ATOM 2255 N N . ILE B 1 124 ? 2.754 10.18 5.297 1 98.25 124 ILE B N 1
ATOM 2256 C CA . ILE B 1 124 ? 3.467 9.242 4.438 1 98.25 124 ILE B CA 1
ATOM 2257 C C . ILE B 1 124 ? 2.568 8.047 4.117 1 98.25 124 ILE B C 1
ATOM 2259 O O . ILE B 1 124 ? 2.52 7.586 2.975 1 98.25 124 ILE B O 1
ATOM 2263 N N . ALA B 1 125 ? 1.821 7.531 5.117 1 98.75 125 ALA B N 1
ATOM 2264 C CA . ALA B 1 125 ? 0.897 6.422 4.895 1 98.75 125 ALA B CA 1
ATOM 2265 C C . ALA B 1 125 ? -0.13 6.773 3.82 1 98.75 125 ALA B C 1
ATOM 2267 O O . ALA B 1 125 ? -0.413 5.961 2.936 1 98.75 125 ALA B O 1
ATOM 2268 N N . LEU B 1 126 ? -0.677 7.926 3.918 1 98.81 126 LEU B N 1
ATOM 2269 C CA . LEU B 1 126 ? -1.649 8.383 2.932 1 98.81 126 LEU B CA 1
ATOM 2270 C C . LEU B 1 126 ? -1.038 8.406 1.535 1 98.81 126 LEU B C 1
ATOM 2272 O O . LEU B 1 126 ? -1.634 7.891 0.584 1 98.81 126 LEU B O 1
ATOM 2276 N N . ARG B 1 127 ? 0.143 8.961 1.408 1 98.06 127 ARG B N 1
ATOM 2277 C CA . ARG B 1 127 ? 0.815 9.062 0.118 1 98.06 127 ARG B CA 1
ATOM 2278 C C . ARG B 1 127 ? 1.128 7.684 -0.45 1 98.06 127 ARG B C 1
ATOM 2280 O O . ARG B 1 127 ? 0.917 7.434 -1.639 1 98.06 127 ARG B O 1
ATOM 2287 N N . LEU B 1 128 ? 1.618 6.828 0.415 1 98.19 128 LEU B N 1
ATOM 2288 C CA . LEU B 1 128 ? 1.935 5.473 -0.024 1 98.19 128 LEU B CA 1
ATOM 2289 C C . LEU B 1 128 ? 0.669 4.723 -0.429 1 98.19 128 LEU B C 1
ATOM 2291 O O . LEU B 1 128 ? 0.674 3.973 -1.407 1 98.19 128 LEU B O 1
ATOM 2295 N N . GLY B 1 129 ? -0.436 4.879 0.344 1 98.69 129 GLY B N 1
ATOM 2296 C CA . GLY B 1 129 ? -1.715 4.289 -0.019 1 98.69 129 GLY B CA 1
ATOM 2297 C C . GLY B 1 129 ? -2.199 4.711 -1.393 1 98.69 129 GLY B C 1
ATOM 2298 O O . GLY B 1 129 ? -2.596 3.873 -2.203 1 98.69 129 GLY B O 1
ATOM 2299 N N . TRP B 1 130 ? -2.115 5.969 -1.653 1 98.44 130 TRP B N 1
ATOM 2300 C CA . TRP B 1 130 ? -2.531 6.465 -2.961 1 98.44 130 TRP B CA 1
ATOM 2301 C C . TRP B 1 130 ? -1.595 5.965 -4.055 1 98.44 130 TRP B C 1
ATOM 2303 O O . TRP B 1 130 ? -2.043 5.605 -5.148 1 98.44 130 TRP B O 1
ATOM 2313 N N . ARG B 1 131 ? -0.34 5.996 -3.814 1 97.31 131 ARG B N 1
ATOM 2314 C CA . ARG B 1 131 ? 0.614 5.598 -4.844 1 97.31 131 ARG B CA 1
ATOM 2315 C C . ARG B 1 131 ? 0.391 4.148 -5.262 1 97.31 131 ARG B C 1
ATOM 2317 O O . ARG B 1 131 ? 0.403 3.83 -6.453 1 97.31 131 ARG B O 1
ATOM 2324 N N . LEU B 1 132 ? 0.18 3.322 -4.336 1 98.06 132 LEU B N 1
ATOM 2325 C CA . LEU B 1 132 ? 0.051 1.907 -4.668 1 98.06 132 LEU B CA 1
ATOM 2326 C C . LEU B 1 132 ? -1.37 1.581 -5.113 1 98.06 132 LEU B C 1
ATOM 2328 O O . LEU B 1 132 ? -1.567 0.836 -6.074 1 98.06 132 LEU B O 1
ATOM 2332 N N . PHE B 1 133 ? -2.387 2.117 -4.531 1 98 133 PHE B N 1
ATOM 2333 C CA . PHE B 1 133 ? -3.744 1.615 -4.707 1 98 133 PHE B CA 1
ATOM 2334 C C . PHE B 1 133 ? -4.586 2.602 -5.508 1 98 133 PHE B C 1
ATOM 2336 O O . PHE B 1 133 ? -5.812 2.496 -5.539 1 98 133 PHE B O 1
ATOM 2343 N N . GLU B 1 134 ? -4.027 3.543 -6.176 1 97.88 134 GLU B N 1
ATOM 2344 C CA . GLU B 1 134 ? -4.754 4.625 -6.828 1 97.88 134 GLU B CA 1
ATOM 2345 C C . GLU B 1 134 ? -5.812 4.082 -7.785 1 97.88 134 GLU B C 1
ATOM 2347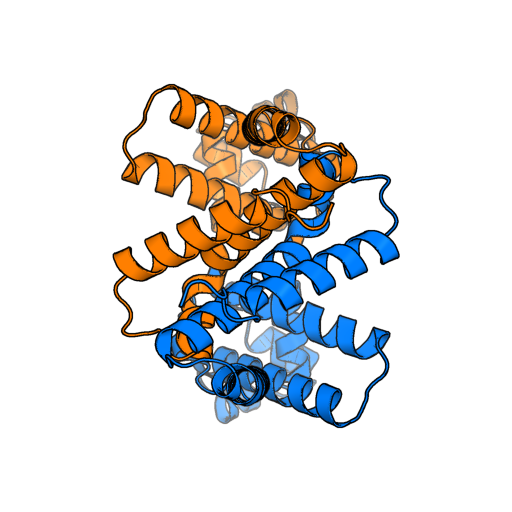 O O . GLU B 1 134 ? -6.973 4.5 -7.738 1 97.88 134 GLU B O 1
ATOM 2352 N N . PRO B 1 135 ? -5.512 3.125 -8.656 1 96.69 135 PRO B N 1
ATOM 2353 C CA . PRO B 1 135 ? -6.547 2.668 -9.586 1 96.69 135 PRO B CA 1
ATOM 2354 C C . PRO B 1 135 ? -7.766 2.09 -8.867 1 96.69 135 PRO B C 1
ATOM 2356 O O . PRO B 1 135 ? -8.906 2.361 -9.258 1 96.69 135 PRO B O 1
ATOM 2359 N N . MET B 1 136 ? -7.496 1.319 -7.82 1 97.12 136 MET B N 1
ATOM 2360 C CA . MET B 1 136 ? -8.594 0.72 -7.07 1 97.12 136 MET B CA 1
ATOM 2361 C C . MET B 1 136 ? -9.367 1.782 -6.297 1 97.12 136 MET B C 1
ATOM 2363 O O . MET B 1 136 ? -10.602 1.737 -6.23 1 97.12 136 MET B O 1
ATOM 2367 N N . LEU B 1 137 ? -8.68 2.738 -5.711 1 97.88 137 LEU B N 1
ATOM 2368 C CA . LEU B 1 137 ? -9.312 3.805 -4.938 1 97.88 137 LEU B CA 1
ATOM 2369 C C . LEU B 1 137 ? -10.203 4.664 -5.832 1 97.88 137 LEU B C 1
ATOM 2371 O O . LEU B 1 137 ? -11.336 4.984 -5.457 1 97.88 137 LEU B O 1
ATOM 2375 N N . ARG B 1 138 ? -9.695 5.047 -7.02 1 97.75 138 ARG B N 1
ATOM 2376 C CA . ARG B 1 138 ? -10.484 5.836 -7.953 1 97.75 138 ARG B CA 1
ATOM 2377 C C . ARG B 1 138 ? -11.758 5.094 -8.359 1 97.75 138 ARG B C 1
ATOM 2379 O O . ARG B 1 138 ? -12.852 5.66 -8.32 1 97.75 138 ARG B O 1
ATOM 2386 N N . SER B 1 139 ? -11.594 3.863 -8.68 1 96.88 139 SER B N 1
ATOM 2387 C CA . SER B 1 139 ? -12.734 3.061 -9.109 1 96.88 139 SER B CA 1
ATOM 2388 C C . SER B 1 139 ? -13.734 2.865 -7.973 1 96.88 139 SER B C 1
ATOM 2390 O O . SER B 1 139 ? -14.938 3.059 -8.156 1 96.88 139 SER B O 1
ATOM 2392 N N . ALA B 1 140 ? -13.266 2.508 -6.801 1 96.81 140 ALA B N 1
ATOM 2393 C CA . ALA B 1 140 ? -14.109 2.191 -5.652 1 96.81 140 ALA B CA 1
ATOM 2394 C C . ALA B 1 140 ? -14.906 3.414 -5.211 1 96.81 140 ALA B C 1
ATOM 2396 O O . ALA B 1 140 ? -16.016 3.283 -4.695 1 96.81 140 ALA B O 1
ATOM 2397 N N . THR B 1 141 ? -14.359 4.586 -5.43 1 97.56 141 THR B N 1
ATOM 2398 C CA . THR B 1 141 ? -15.016 5.777 -4.898 1 97.56 141 THR B CA 1
ATOM 2399 C C . THR B 1 141 ? -15.633 6.605 -6.02 1 97.56 141 THR B C 1
ATOM 2401 O O . THR B 1 141 ? -16.141 7.703 -5.785 1 97.56 141 THR B O 1
ATOM 2404 N N . GLY B 1 142 ? -15.539 6.148 -7.234 1 96.38 142 GLY B N 1
ATOM 2405 C CA . GLY B 1 142 ? -16.141 6.836 -8.359 1 96.38 142 GLY B CA 1
ATOM 2406 C C . GLY B 1 142 ? -15.391 8.086 -8.773 1 96.38 142 GLY B C 1
ATOM 2407 O O . GLY B 1 142 ? -16 9.102 -9.109 1 96.38 142 GLY B O 1
ATOM 2408 N N . LEU B 1 143 ? -14.07 8.031 -8.695 1 97.5 143 LEU B N 1
ATOM 2409 C CA . LEU B 1 143 ? -13.25 9.18 -9.047 1 97.5 143 LEU B CA 1
ATOM 2410 C C . LEU B 1 143 ? -12.508 8.945 -10.359 1 97.5 143 LEU B C 1
ATOM 2412 O O . LEU B 1 143 ? -11.484 9.578 -10.625 1 97.5 143 LEU B O 1
ATOM 2416 N N . ASP B 1 144 ? -12.984 8.07 -11.195 1 95.75 144 ASP B N 1
ATOM 2417 C CA . ASP B 1 144 ? -12.328 7.656 -12.43 1 95.75 144 ASP B CA 1
ATOM 2418 C C . ASP B 1 144 ? -12.148 8.844 -13.375 1 95.75 144 ASP B C 1
ATOM 2420 O O . ASP B 1 144 ? -11.141 8.93 -14.086 1 95.75 144 ASP B O 1
ATOM 2424 N N . GLU B 1 145 ? -13.047 9.727 -13.305 1 95.94 145 GLU B N 1
ATOM 2425 C CA . GLU B 1 145 ? -13.047 10.812 -14.289 1 95.94 145 GLU B CA 1
ATOM 2426 C C . GLU B 1 145 ? -12.344 12.047 -13.734 1 95.94 145 GLU B C 1
ATOM 2428 O O . GLU B 1 145 ? -12.195 13.055 -14.438 1 95.94 145 GLU B O 1
ATOM 2433 N N . LEU B 1 146 ? -12.016 12.039 -12.438 1 97.69 146 LEU B N 1
ATOM 2434 C CA . LEU B 1 146 ? -11.305 13.18 -11.859 1 97.69 146 LEU B CA 1
ATOM 2435 C C . LEU B 1 146 ? -9.93 13.336 -12.492 1 97.69 146 LEU B C 1
ATOM 2437 O O . LEU B 1 146 ? -9.188 12.359 -12.633 1 97.69 146 LEU B O 1
ATOM 2441 N N . ALA B 1 147 ? -9.586 14.586 -12.906 1 98.12 147 ALA B N 1
ATOM 2442 C CA . ALA B 1 147 ? -8.289 14.852 -13.523 1 98.12 147 ALA B CA 1
ATOM 2443 C C . ALA B 1 147 ? -7.148 14.508 -12.57 1 98.12 147 ALA B C 1
ATOM 2445 O O . ALA B 1 147 ? -7.25 14.734 -11.359 1 98.12 147 ALA B O 1
ATOM 2446 N N . ASP B 1 148 ? -6.094 13.969 -13.141 1 97.06 148 ASP B N 1
ATOM 2447 C CA . ASP B 1 148 ? -4.938 13.586 -12.336 1 97.06 148 ASP B CA 1
ATOM 2448 C C . ASP B 1 148 ? -4.414 14.766 -11.523 1 97.06 148 ASP B C 1
ATOM 2450 O O . ASP B 1 148 ? -4.043 14.609 -10.359 1 97.06 148 ASP B O 1
ATOM 2454 N N . ALA B 1 149 ? -4.344 15.883 -12.125 1 96.94 149 ALA B N 1
ATOM 2455 C CA . ALA B 1 149 ? -3.834 17.078 -11.461 1 96.94 149 ALA B CA 1
ATOM 2456 C C . ALA B 1 149 ? -4.703 17.438 -10.258 1 96.94 149 ALA B C 1
ATOM 2458 O O . ALA B 1 149 ? -4.188 17.844 -9.211 1 96.94 149 ALA B O 1
ATOM 2459 N N . ASP B 1 150 ? -6.02 17.312 -10.406 1 97.69 150 ASP B N 1
ATOM 2460 C CA . ASP B 1 150 ? -6.945 17.609 -9.312 1 97.69 150 ASP B CA 1
ATOM 2461 C C . ASP B 1 150 ? -6.781 16.625 -8.164 1 97.69 150 ASP B C 1
ATOM 2463 O O . ASP B 1 150 ? -6.816 17.016 -6.992 1 97.69 150 ASP B O 1
ATOM 2467 N N . LEU B 1 151 ? -6.637 15.391 -8.477 1 98.12 151 LEU B N 1
ATOM 2468 C CA . LEU B 1 151 ? -6.414 14.383 -7.445 1 98.12 151 LEU B CA 1
ATOM 2469 C C . LEU B 1 151 ? -5.121 14.656 -6.688 1 98.12 151 LEU B C 1
ATOM 2471 O O . LEU B 1 151 ? -5.102 14.633 -5.453 1 98.12 151 LEU B O 1
ATOM 2475 N N . ARG B 1 152 ? -4.062 14.938 -7.461 1 96.81 152 ARG B N 1
ATOM 2476 C CA . ARG B 1 152 ? -2.775 15.227 -6.84 1 96.81 152 ARG B CA 1
ATOM 2477 C C . ARG B 1 152 ? -2.881 16.422 -5.895 1 96.81 152 ARG B C 1
ATOM 2479 O O . ARG B 1 152 ? -2.316 16.406 -4.797 1 96.81 152 ARG B O 1
ATOM 2486 N N . GLN B 1 153 ? -3.551 17.375 -6.332 1 97.25 153 GLN B N 1
ATOM 2487 C CA . GLN B 1 153 ? -3.734 18.562 -5.496 1 97.25 153 GLN B CA 1
ATOM 2488 C C . GLN B 1 153 ? -4.535 18.219 -4.238 1 97.25 153 GLN B C 1
ATOM 2490 O O . GLN B 1 153 ? -4.191 18.672 -3.143 1 97.25 153 GLN B O 1
ATOM 2495 N N . ALA B 1 154 ? -5.594 17.438 -4.367 1 97.19 154 ALA B N 1
ATOM 2496 C CA . ALA B 1 154 ? -6.422 17.047 -3.229 1 97.19 154 ALA B CA 1
ATOM 2497 C C . ALA B 1 154 ? -5.609 16.266 -2.201 1 97.19 154 ALA B C 1
ATOM 2499 O O . ALA B 1 154 ? -5.75 16.484 -0.995 1 97.19 154 ALA B O 1
ATOM 2500 N N . VAL B 1 155 ? -4.816 15.414 -2.697 1 98.06 155 VAL B N 1
ATOM 2501 C CA . VAL B 1 155 ? -3.977 14.609 -1.811 1 98.06 155 VAL B CA 1
ATOM 2502 C C . VAL B 1 155 ? -2.955 15.508 -1.116 1 98.06 155 VAL B C 1
ATOM 2504 O O . VAL B 1 155 ? -2.738 15.391 0.092 1 98.06 155 VAL B O 1
ATOM 2507 N N . THR B 1 156 ? -2.334 16.375 -1.903 1 97.25 156 THR B N 1
ATOM 2508 C CA . THR B 1 156 ? -1.372 17.312 -1.344 1 97.25 156 THR B CA 1
ATOM 2509 C C . THR B 1 156 ? -2.018 18.172 -0.252 1 97.25 156 THR B C 1
ATOM 2511 O O . THR B 1 156 ? -1.429 18.375 0.81 1 97.25 156 THR B O 1
ATOM 2514 N N . ASP B 1 157 ? -3.184 18.656 -0.493 1 96.75 157 ASP B N 1
ATOM 2515 C CA . ASP B 1 157 ? -3.91 19.453 0.488 1 96.75 157 ASP B CA 1
ATOM 2516 C C . ASP B 1 157 ? -4.188 18.656 1.757 1 96.75 157 ASP B C 1
ATOM 2518 O O . ASP B 1 157 ? -4.07 19.172 2.867 1 96.75 157 ASP B O 1
ATOM 2522 N N . GLU B 1 158 ? -4.594 17.422 1.579 1 97.25 158 GLU B N 1
ATOM 2523 C CA . GLU B 1 158 ? -4.891 16.578 2.736 1 97.25 158 GLU B CA 1
ATOM 2524 C C . GLU B 1 158 ? -3.635 16.297 3.551 1 97.25 158 GLU B C 1
ATOM 2526 O O . GLU B 1 158 ? -3.676 16.281 4.785 1 97.25 158 GLU B O 1
ATOM 2531 N N . VAL B 1 159 ? -2.549 16.094 2.883 1 97.62 159 VAL B N 1
ATOM 2532 C CA . VAL B 1 159 ? -1.27 15.875 3.551 1 97.62 159 VAL B CA 1
ATOM 2533 C C . VAL B 1 159 ? -0.91 17.109 4.375 1 97.62 159 VAL B C 1
ATOM 2535 O O . VAL B 1 159 ? -0.489 17 5.531 1 97.62 159 VAL B O 1
ATOM 2538 N N . ALA B 1 160 ? -1.08 18.234 3.779 1 96.25 160 ALA B N 1
ATOM 2539 C CA . ALA B 1 160 ? -0.809 19.484 4.488 1 96.25 160 ALA B CA 1
ATOM 2540 C C . ALA B 1 160 ? -1.682 19.609 5.734 1 96.25 160 ALA B C 1
ATOM 2542 O O . ALA B 1 160 ? -1.206 20.031 6.793 1 96.25 160 ALA B O 1
ATOM 2543 N N . ARG B 1 161 ? -2.867 19.25 5.621 1 95.12 161 ARG B N 1
ATOM 2544 C CA . ARG B 1 161 ? -3.793 19.297 6.75 1 95.12 161 ARG B CA 1
ATOM 2545 C C . ARG B 1 161 ? -3.355 18.359 7.855 1 95.12 161 ARG B C 1
ATOM 2547 O O . ARG B 1 161 ? -3.436 18.688 9.039 1 95.12 161 ARG B O 1
ATOM 2554 N N . ILE B 1 162 ? -2.926 17.188 7.504 1 96.38 162 ILE B N 1
ATOM 2555 C CA . ILE B 1 162 ? -2.518 16.156 8.461 1 96.38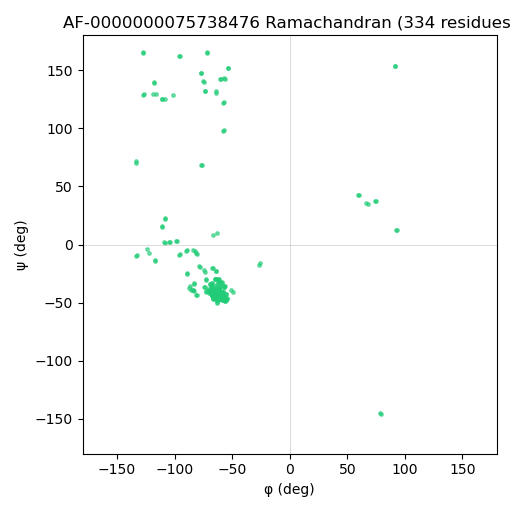 162 ILE B CA 1
ATOM 2556 C C . ILE B 1 162 ? -1.302 16.641 9.25 1 96.38 162 ILE B C 1
ATOM 2558 O O . ILE B 1 162 ? -1.222 16.453 10.461 1 96.38 162 ILE B O 1
ATOM 2562 N N . ILE B 1 163 ? -0.403 17.25 8.531 1 95.94 163 ILE B N 1
ATOM 2563 C CA . ILE B 1 163 ? 0.861 17.656 9.133 1 95.94 163 ILE B CA 1
ATOM 2564 C C . ILE B 1 163 ? 0.636 18.875 10.047 1 95.94 163 ILE B C 1
ATOM 2566 O O . ILE B 1 163 ? 1.419 19.109 10.961 1 95.94 163 ILE B O 1
ATOM 2570 N N . GLU B 1 164 ? -0.413 19.625 9.812 1 90.5 164 GLU B N 1
ATOM 2571 C CA . GLU B 1 164 ? -0.72 20.797 10.617 1 90.5 164 GLU B CA 1
ATOM 2572 C C . GLU B 1 164 ? -1.248 20.406 11.992 1 90.5 164 GLU B C 1
ATOM 2574 O O . GLU B 1 164 ? -2.043 19.469 12.109 1 90.5 164 GLU B O 1
ATOM 2579 N N . PRO B 1 165 ? -0.724 21 13.016 1 80.88 165 PRO B N 1
ATOM 2580 C CA . PRO B 1 165 ? -1.212 20.703 14.359 1 80.88 165 PRO B CA 1
ATOM 2581 C C . PRO B 1 165 ? -2.705 20.969 14.523 1 80.88 165 PRO B C 1
ATOM 2583 O O . PRO B 1 165 ? -3.242 21.891 13.891 1 80.88 165 PRO B O 1
ATOM 2586 N N . SER B 1 166 ? -3.393 19.906 14.891 1 64.94 166 SER B N 1
ATOM 2587 C CA . SER B 1 166 ? -4.809 20.141 15.164 1 64.94 166 SER B CA 1
ATOM 2588 C C . SER B 1 166 ? -4.996 21.188 16.25 1 64.94 166 SER B C 1
ATOM 2590 O O . SER B 1 166 ? -4.234 21.219 17.219 1 64.94 166 SER B O 1
ATOM 2592 N N . GLY B 1 167 ? -5.242 22.422 15.945 1 54.47 167 GLY B N 1
ATOM 2593 C CA . GLY B 1 167 ? -5.523 23.453 16.922 1 54.47 167 GLY B CA 1
ATOM 2594 C C . GLY B 1 167 ? -6.113 22.922 18.219 1 54.47 167 GLY B C 1
ATOM 2595 O O . GLY B 1 167 ? -6.52 23.688 19.078 1 54.47 167 GLY B O 1
ATOM 2596 N N . ARG B 1 168 ? -6.609 21.828 18.422 1 46.19 168 ARG B N 1
ATOM 2597 C CA . ARG B 1 168 ? -7.332 21.609 19.672 1 46.19 168 ARG B CA 1
ATOM 2598 C C . ARG B 1 168 ? -6.391 21.672 20.859 1 46.19 168 ARG B C 1
ATOM 2600 O O . ARG B 1 168 ? -6.754 21.266 21.969 1 46.19 168 ARG B O 1
ATOM 2607 N N . GLY B 1 169 ? -5.129 22.047 20.781 1 35.03 169 GLY B N 1
ATOM 2608 C CA . GLY B 1 169 ? -4.711 22.453 22.109 1 35.03 169 GLY B CA 1
ATOM 2609 C C . GLY B 1 169 ? -5.426 23.703 22.594 1 35.03 169 GLY B C 1
ATOM 2610 O O . GLY B 1 169 ? -5.941 24.484 21.781 1 35.03 169 GLY B O 1
#

Sequence (338 aa):
MLEAAADLFAERGPAATSIRDIAARSKVNHGLVFRHFGAKEQLVGAVLDYLGTHLTELLRAGTPADDLERALDRQMRVWARTLLDGYPAEQLQTRFPNVAELLGQVRVHHGDDTTARLAVANAIALRLGWRLFEPMLRSATGLDELADADLRQAVTDEVARIIEPSGRGMLEAAADLFAERGPAATSIRDIAARSKVNHGLVFRHFGAKEQLVGAVLDYLGTHLTELLRAGTPADDLERALDRQMRVWARTLLDGYPAEQLQTRFPNVAELLGQVRVHHGDDTTARLAVANAIALRLGWRLFEPMLRSATGLDELADADLRQAVTDEVARIIEPSGRG

pLDDT: mean 93.9, std 7.81, range [35.03, 98.81]

Organism: Mycobacterium marinum (strain ATCC BAA-535 / M) (NCBI:txid216594)